Protein AF-A0A8J4T3R7-F1 (afdb_monomer_lite)

Foldseek 3Di:
DFEFEAEQAQPPNQHPDFDPVVVVVLAAPPHAAYAYQENCLDVVSVVVVCVSYVHYAYAYDPNNVPDPHHQKDWDDDPPWIEIHHAQPPDPVGPDPVSQVVVCVVSVGQEYEYEQLLDFAWDDDPSHIYTYQGHSRSGDHPNDDDPPDPPPSNVVRRCVVVVVVVVVVDDDDDDDDDDPDDDDDDD

Secondary structure (DSSP, 8-state):
--EEEE----TTTT-SS--HHHHHHS-TTS-SEEEE-S---SHHHHHHHHHH-S-EEE---TT-TTS---SEEEEEETTEEEEEE-STTSSSTT-HHHHHHHHHHHT-SEEE--SS---EEEEETTEEEEE---TT----TT--S---TTSSHHHHHHHHHHHHHHTTS-S-----S---------

Structure (mmCIF, N/CA/C/O backbone):
data_AF-A0A8J4T3R7-F1
#
_entry.id   AF-A0A8J4T3R7-F1
#
loop_
_atom_site.group_PDB
_atom_site.id
_atom_site.type_symbol
_atom_site.label_atom_id
_atom_site.label_alt_id
_atom_site.label_comp_id
_atom_site.label_asym_id
_atom_site.label_entity_id
_atom_site.label_seq_id
_atom_site.pdbx_PDB_ins_code
_atom_site.Cartn_x
_atom_site.Cartn_y
_atom_site.Cartn_z
_atom_site.occupancy
_atom_site.B_iso_or_equiv
_atom_site.auth_seq_id
_atom_site.auth_comp_id
_atom_site.auth_asym_id
_atom_site.auth_atom_id
_atom_site.pdbx_PDB_model_num
ATOM 1 N N . MET A 1 1 ? -7.438 -17.211 5.393 1.00 68.88 1 MET A N 1
ATOM 2 C CA . MET A 1 1 ? -7.219 -16.040 4.528 1.00 68.88 1 MET A CA 1
ATOM 3 C C . MET A 1 1 ? -5.813 -15.510 4.721 1.00 68.88 1 MET A C 1
ATOM 5 O O . MET A 1 1 ? -5.393 -15.359 5.864 1.00 68.88 1 MET A O 1
ATOM 9 N N . LEU A 1 2 ? -5.068 -15.322 3.630 1.00 80.12 2 LEU A N 1
ATOM 10 C CA . LEU A 1 2 ? -3.707 -14.780 3.648 1.00 80.12 2 LEU A CA 1
ATOM 11 C C . LEU A 1 2 ? -3.654 -13.569 2.721 1.00 80.12 2 LEU A C 1
ATOM 13 O O . LEU A 1 2 ? -3.983 -13.684 1.542 1.00 80.12 2 LEU A O 1
ATOM 17 N N . VAL A 1 3 ? -3.217 -12.439 3.264 1.00 84.81 3 VAL A N 1
ATOM 18 C CA . VAL A 1 3 ? -3.022 -11.199 2.515 1.00 84.81 3 VAL A CA 1
ATOM 19 C C . VAL A 1 3 ? -1.535 -10.891 2.483 1.00 84.81 3 VAL A C 1
ATOM 21 O O . VAL A 1 3 ? -0.871 -10.902 3.523 1.00 84.81 3 VAL A O 1
ATOM 24 N N . LEU A 1 4 ? -1.018 -10.633 1.291 1.00 87.31 4 LEU A N 1
ATOM 25 C CA . LEU A 1 4 ? 0.339 -10.158 1.083 1.00 87.31 4 LEU A CA 1
ATOM 26 C C . LEU A 1 4 ? 0.328 -8.631 1.077 1.00 87.31 4 LEU A C 1
ATOM 28 O O . LEU A 1 4 ? -0.437 -8.034 0.329 1.00 87.31 4 LEU A O 1
ATOM 32 N N . VAL A 1 5 ? 1.201 -8.014 1.867 1.00 89.31 5 VAL A N 1
ATOM 33 C CA . VAL A 1 5 ? 1.455 -6.570 1.814 1.00 89.31 5 VAL A CA 1
ATOM 34 C C . VAL A 1 5 ? 2.869 -6.359 1.285 1.00 89.31 5 VAL A C 1
ATOM 36 O O . VAL A 1 5 ? 3.810 -6.956 1.808 1.00 89.31 5 VAL A O 1
ATOM 39 N N . ILE A 1 6 ? 3.011 -5.570 0.223 1.00 90.00 6 ILE A N 1
ATOM 40 C CA . ILE A 1 6 ? 4.270 -5.368 -0.502 1.00 90.00 6 ILE A CA 1
ATOM 41 C C . ILE A 1 6 ? 4.306 -3.971 -1.140 1.00 90.00 6 ILE A C 1
ATOM 43 O O . ILE A 1 6 ? 3.286 -3.296 -1.188 1.00 90.00 6 ILE A O 1
ATOM 47 N N . GLY A 1 7 ? 5.454 -3.514 -1.629 1.00 89.81 7 GLY A N 1
ATOM 48 C CA . GLY A 1 7 ? 5.555 -2.280 -2.408 1.00 89.81 7 GLY A CA 1
ATOM 49 C C . GLY A 1 7 ? 6.977 -1.745 -2.464 1.00 89.81 7 GLY A C 1
ATOM 50 O O . GLY A 1 7 ? 7.918 -2.460 -2.106 1.00 89.81 7 GLY A O 1
ATOM 51 N N . ASP A 1 8 ? 7.125 -0.513 -2.953 1.00 90.06 8 ASP A N 1
ATOM 52 C CA . ASP A 1 8 ? 8.414 0.168 -3.102 1.00 90.06 8 ASP A CA 1
ATOM 53 C C . ASP A 1 8 ? 9.425 -0.693 -3.876 1.00 90.06 8 ASP A C 1
ATOM 55 O O . ASP A 1 8 ? 10.522 -1.000 -3.404 1.00 90.06 8 ASP A O 1
ATOM 59 N N . PHE A 1 9 ? 9.026 -1.139 -5.074 1.00 87.88 9 PHE A N 1
ATOM 60 C CA . PHE A 1 9 ? 9.836 -2.006 -5.933 1.00 87.88 9 PHE A CA 1
ATOM 61 C C . PHE A 1 9 ? 10.922 -1.228 -6.678 1.00 87.88 9 PHE A C 1
ATOM 63 O O . PHE A 1 9 ? 12.065 -1.690 -6.721 1.00 87.88 9 PHE A O 1
ATOM 70 N N . HIS A 1 10 ? 10.571 -0.074 -7.258 1.00 86.06 10 HIS A N 1
ATOM 71 C CA . HIS A 1 10 ? 11.450 0.770 -8.075 1.00 86.06 10 HIS A CA 1
ATOM 72 C C . HIS A 1 10 ? 12.197 -0.003 -9.177 1.00 86.06 10 HIS A C 1
ATOM 74 O O . HIS A 1 10 ? 13.422 0.100 -9.305 1.00 86.06 10 HIS A O 1
ATOM 80 N N . ILE A 1 11 ? 11.466 -0.815 -9.948 1.00 86.25 11 ILE A N 1
ATOM 81 C CA . ILE A 1 11 ? 12.013 -1.567 -11.085 1.00 86.25 11 ILE A CA 1
ATOM 82 C C . ILE A 1 11 ? 11.570 -0.881 -12.386 1.00 86.25 11 ILE A C 1
ATOM 84 O O . ILE A 1 11 ? 10.364 -0.799 -12.624 1.00 86.25 11 ILE A O 1
ATOM 88 N N . PRO A 1 12 ? 12.491 -0.458 -13.272 1.00 85.62 12 PRO A N 1
ATOM 89 C CA . PRO A 1 12 ? 13.929 -0.764 -13.300 1.00 85.62 12 PRO A CA 1
ATOM 90 C C . PRO A 1 12 ? 14.845 0.269 -12.616 1.00 85.62 12 PRO A C 1
ATOM 92 O O . PRO A 1 12 ? 16.041 0.011 -12.502 1.00 85.62 12 PRO A O 1
ATOM 95 N N . ASP A 1 13 ? 14.318 1.413 -12.175 1.00 84.75 13 ASP A N 1
ATOM 96 C CA . ASP A 1 13 ? 15.126 2.610 -11.880 1.00 84.75 13 ASP A CA 1
ATOM 97 C C . ASP A 1 13 ? 16.156 2.445 -10.755 1.00 84.75 13 ASP A C 1
ATOM 99 O O . ASP A 1 13 ? 17.252 2.993 -10.831 1.00 84.75 13 ASP A O 1
ATOM 103 N N . ARG A 1 14 ? 15.826 1.699 -9.690 1.00 83.44 14 ARG A N 1
ATOM 104 C CA . ARG A 1 14 ? 16.733 1.486 -8.541 1.00 83.44 14 ARG A CA 1
ATOM 105 C C . ARG A 1 14 ? 17.193 0.039 -8.406 1.00 83.44 14 ARG A C 1
ATOM 107 O O . ARG A 1 14 ? 18.227 -0.222 -7.788 1.00 83.44 14 ARG A O 1
ATOM 114 N N . LYS A 1 15 ? 16.411 -0.916 -8.913 1.00 84.88 15 LYS A N 1
ATOM 115 C CA . LYS A 1 15 ? 16.683 -2.357 -8.828 1.00 84.88 15 LYS A CA 1
ATOM 116 C C . LYS A 1 15 ? 16.230 -3.057 -10.105 1.00 84.88 15 LYS A C 1
ATOM 118 O O . LYS A 1 15 ? 15.203 -2.723 -10.676 1.00 84.88 15 LYS A O 1
ATOM 123 N N . HIS A 1 16 ? 16.960 -4.095 -10.508 1.00 83.06 16 HIS A N 1
ATOM 124 C CA . HIS A 1 16 ? 16.639 -4.852 -11.724 1.00 83.06 16 HIS A CA 1
ATOM 125 C C . HIS A 1 16 ? 15.604 -5.959 -11.508 1.00 83.06 16 HIS A C 1
ATOM 127 O O . HIS A 1 16 ? 14.874 -6.315 -12.427 1.00 83.06 16 HIS A O 1
ATOM 133 N N . SER A 1 17 ? 15.553 -6.557 -10.315 1.00 80.06 17 SER A N 1
ATOM 134 C CA . SER A 1 17 ? 14.601 -7.629 -10.028 1.00 80.06 17 SER A CA 1
ATOM 135 C C . SER A 1 17 ? 14.385 -7.836 -8.532 1.00 80.06 17 SER A C 1
ATOM 137 O O . SER A 1 17 ? 15.211 -7.460 -7.699 1.00 80.06 17 SER A O 1
ATOM 139 N N . VAL A 1 18 ? 13.261 -8.470 -8.199 1.00 79.62 18 VAL A N 1
ATOM 140 C CA . VAL A 1 18 ? 12.995 -8.993 -6.855 1.00 79.62 18 VAL A CA 1
ATOM 141 C C . VAL A 1 18 ? 13.936 -10.166 -6.570 1.00 79.62 18 VAL A C 1
ATOM 143 O O . VAL A 1 18 ? 14.141 -11.026 -7.431 1.00 79.62 18 VAL A O 1
ATOM 146 N N . HIS A 1 19 ? 14.474 -10.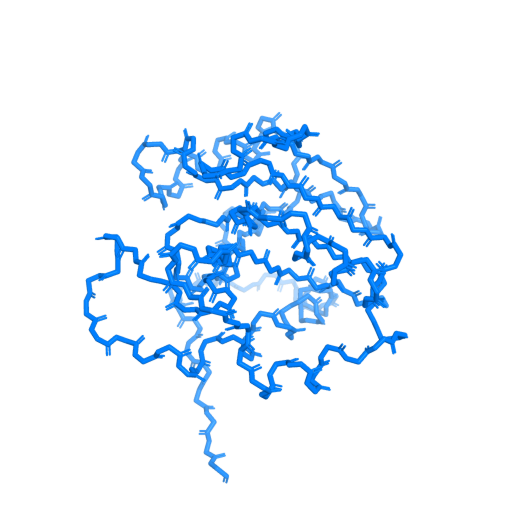224 -5.349 1.00 78.31 19 HIS A N 1
ATOM 147 C CA . HIS A 1 19 ? 15.410 -11.262 -4.918 1.00 78.31 19 HIS A CA 1
ATOM 148 C C . HIS A 1 19 ? 14.839 -12.680 -5.113 1.00 78.31 19 HIS A C 1
ATOM 150 O O . HIS A 1 19 ? 13.675 -12.942 -4.807 1.00 78.31 19 HIS A O 1
ATOM 156 N N . PHE A 1 20 ? 15.665 -13.626 -5.572 1.00 75.06 20 PHE A N 1
ATOM 157 C CA . PHE A 1 20 ? 15.220 -14.981 -5.931 1.00 75.06 20 PHE A CA 1
ATOM 158 C C . PHE A 1 20 ? 14.534 -15.728 -4.775 1.00 75.06 20 PHE A C 1
ATOM 160 O O . PHE A 1 20 ? 13.486 -16.341 -4.966 1.00 75.06 20 PHE A O 1
ATOM 167 N N . ALA A 1 21 ? 15.057 -15.592 -3.551 1.00 71.75 21 ALA A N 1
ATOM 168 C CA . ALA A 1 21 ? 14.430 -16.166 -2.356 1.00 71.75 21 ALA A CA 1
ATOM 169 C C . ALA A 1 21 ? 12.962 -15.722 -2.170 1.00 71.75 21 ALA A C 1
ATOM 171 O O . ALA A 1 21 ? 12.143 -16.505 -1.696 1.00 71.75 21 ALA A O 1
ATOM 172 N N . PHE A 1 22 ? 12.606 -14.502 -2.594 1.00 72.88 22 PHE A N 1
ATOM 173 C CA . PHE A 1 22 ? 11.229 -14.007 -2.539 1.00 72.88 22 PHE A CA 1
ATOM 174 C C . PHE A 1 22 ? 10.334 -14.607 -3.608 1.00 72.88 22 PHE A C 1
ATOM 176 O O . PHE A 1 22 ? 9.187 -14.935 -3.314 1.00 72.88 22 PHE A O 1
ATOM 183 N N . LYS A 1 23 ? 10.855 -14.818 -4.818 1.00 75.94 23 LYS A N 1
ATOM 184 C CA . LYS A 1 23 ? 10.097 -15.462 -5.898 1.00 75.94 23 LYS A CA 1
ATOM 185 C C . LYS A 1 23 ? 9.620 -16.860 -5.491 1.00 75.94 23 LYS A C 1
ATOM 187 O O . LYS A 1 23 ? 8.469 -17.200 -5.729 1.00 75.94 23 LYS A O 1
ATOM 192 N N . ASN A 1 24 ? 10.454 -17.617 -4.776 1.00 73.00 24 ASN A N 1
ATOM 193 C CA . ASN A 1 24 ? 10.094 -18.956 -4.294 1.00 73.00 24 ASN A CA 1
ATOM 194 C C . ASN A 1 24 ? 8.995 -18.933 -3.215 1.00 73.00 24 ASN A C 1
ATOM 196 O O . ASN A 1 24 ? 8.148 -19.827 -3.158 1.00 73.00 24 ASN A O 1
ATOM 200 N N . LEU A 1 25 ? 8.991 -17.905 -2.359 1.00 70.00 25 LEU A N 1
ATOM 201 C CA . LEU A 1 25 ? 7.982 -17.728 -1.309 1.00 70.00 25 LEU A CA 1
ATOM 202 C C . LEU A 1 25 ? 6.634 -17.254 -1.864 1.00 70.00 25 LEU A C 1
ATOM 204 O O . LEU A 1 25 ? 5.589 -17.591 -1.306 1.00 70.00 25 LEU A O 1
ATOM 208 N N . LEU A 1 26 ? 6.657 -16.505 -2.966 1.00 73.44 26 LEU A N 1
ATOM 209 C CA . LEU A 1 26 ? 5.488 -15.992 -3.678 1.00 73.44 26 LEU A CA 1
ATOM 210 C C . LEU A 1 26 ? 4.915 -17.042 -4.640 1.00 73.44 26 LEU A C 1
ATOM 212 O O . LEU A 1 26 ? 4.676 -16.775 -5.814 1.00 73.44 26 LEU A O 1
ATOM 216 N N . THR A 1 27 ? 4.703 -18.261 -4.139 1.00 75.56 27 THR A N 1
ATOM 217 C CA . THR A 1 27 ? 4.093 -19.332 -4.930 1.00 75.56 27 THR A CA 1
ATOM 218 C C . THR A 1 27 ? 2.601 -19.033 -5.159 1.00 75.56 27 THR A C 1
ATOM 220 O O . THR A 1 27 ? 1.895 -18.760 -4.176 1.00 75.56 27 THR A O 1
ATOM 223 N N . PRO A 1 28 ? 2.092 -19.117 -6.404 1.00 77.94 28 PRO A N 1
ATOM 224 C CA . PRO A 1 28 ? 0.670 -18.940 -6.696 1.00 77.94 28 PRO A CA 1
ATOM 225 C C . PRO A 1 28 ? -0.216 -19.898 -5.884 1.00 77.94 28 PRO A C 1
ATOM 227 O O . PRO A 1 28 ? 0.192 -21.008 -5.541 1.00 77.94 28 PRO A O 1
ATOM 230 N N . GLY A 1 29 ? -1.433 -19.462 -5.550 1.00 76.81 29 GLY A N 1
ATOM 231 C CA . GLY A 1 29 ? -2.447 -20.291 -4.878 1.00 76.81 29 GLY A CA 1
ATOM 232 C C . GLY A 1 29 ? -2.427 -20.277 -3.342 1.00 76.81 29 GLY A C 1
ATOM 233 O O . GLY A 1 29 ? -3.348 -20.799 -2.719 1.00 76.81 29 GLY A O 1
ATOM 234 N N . LYS A 1 30 ? -1.427 -19.652 -2.701 1.00 79.31 30 LYS A N 1
ATOM 235 C CA . LYS A 1 30 ? -1.400 -19.475 -1.229 1.00 79.31 30 LYS A CA 1
ATOM 236 C C . LYS A 1 30 ? -1.962 -18.131 -0.759 1.00 79.31 30 LYS A C 1
ATOM 238 O O . LYS A 1 30 ? -2.449 -18.035 0.368 1.00 79.31 30 LYS A O 1
ATOM 243 N N . ILE A 1 31 ? -1.836 -17.096 -1.585 1.00 83.56 31 ILE A N 1
ATOM 244 C CA . ILE A 1 31 ? -2.202 -15.710 -1.272 1.00 83.56 31 ILE A CA 1
ATOM 245 C C . ILE A 1 31 ? -3.572 -15.417 -1.884 1.00 83.56 31 ILE A C 1
ATOM 247 O O . ILE A 1 31 ? -3.819 -15.785 -3.026 1.00 83.56 31 ILE A O 1
ATOM 251 N N . GLN A 1 32 ? -4.452 -14.781 -1.110 1.00 84.81 32 GLN A N 1
ATOM 252 C CA . GLN A 1 32 ? -5.821 -14.458 -1.533 1.00 84.81 32 GLN A CA 1
ATOM 253 C C . GLN A 1 32 ? -5.989 -12.991 -1.923 1.00 84.81 32 GLN A C 1
ATOM 255 O O . GLN A 1 32 ? -6.762 -12.700 -2.823 1.00 84.81 32 GLN A O 1
ATOM 260 N N . HIS A 1 33 ? -5.255 -12.089 -1.267 1.00 87.38 33 HIS A N 1
ATOM 261 C CA . HIS A 1 33 ? -5.259 -10.661 -1.580 1.00 87.38 33 HIS A CA 1
ATOM 262 C C . HIS A 1 33 ? -3.827 -10.130 -1.579 1.00 87.38 33 HIS A C 1
ATOM 264 O O . HIS A 1 33 ? -3.025 -10.504 -0.717 1.00 87.38 33 HIS A O 1
ATOM 270 N N . VAL A 1 34 ? -3.511 -9.232 -2.507 1.00 90.50 34 VAL A N 1
ATOM 271 C CA . VAL A 1 34 ? -2.239 -8.500 -2.537 1.00 90.50 34 VAL A CA 1
ATOM 272 C C . VAL A 1 34 ? -2.520 -7.014 -2.376 1.00 90.50 34 VAL A C 1
ATOM 274 O O . VAL A 1 34 ? -3.261 -6.433 -3.165 1.00 90.50 34 VAL A O 1
ATOM 277 N N . LEU A 1 35 ? -1.912 -6.400 -1.366 1.00 92.94 35 LEU A N 1
ATOM 278 C CA . LEU A 1 35 ? -1.947 -4.967 -1.103 1.00 92.94 35 LEU A CA 1
ATOM 279 C C . LEU A 1 35 ? -0.580 -4.381 -1.428 1.00 92.94 35 LEU A C 1
ATOM 281 O O . LEU A 1 35 ? 0.414 -4.723 -0.788 1.00 92.94 35 LEU A O 1
ATOM 285 N N . CYS A 1 36 ? -0.537 -3.520 -2.437 1.00 93.56 36 CYS A N 1
ATOM 286 C CA . CYS A 1 36 ? 0.682 -2.912 -2.933 1.00 93.56 36 CYS A CA 1
ATOM 287 C C . CYS A 1 36 ? 0.706 -1.411 -2.637 1.00 93.56 36 CYS A C 1
ATOM 289 O O . CYS A 1 36 ? -0.162 -0.688 -3.125 1.00 93.56 36 CYS A O 1
ATOM 291 N N . THR A 1 37 ? 1.714 -0.934 -1.902 1.00 93.38 37 THR A N 1
ATOM 292 C CA . THR A 1 37 ? 1.878 0.499 -1.582 1.00 93.38 37 THR A CA 1
ATOM 293 C C . THR A 1 37 ? 2.335 1.342 -2.779 1.00 93.38 37 THR A C 1
ATOM 295 O O . THR A 1 37 ? 2.393 2.559 -2.666 1.00 93.38 37 THR A O 1
ATOM 298 N N . GLY A 1 38 ? 2.615 0.734 -3.935 1.00 91.81 38 GLY A N 1
ATOM 299 C CA . GLY A 1 38 ? 2.996 1.430 -5.173 1.00 91.81 38 GLY A CA 1
ATOM 300 C C . GLY A 1 38 ? 4.503 1.419 -5.421 1.00 91.81 38 GLY A C 1
ATOM 301 O O . GLY A 1 38 ? 5.208 0.550 -4.899 1.00 91.81 38 GLY A O 1
ATOM 302 N N . ASN A 1 39 ? 4.976 2.366 -6.234 1.00 91.44 39 ASN A N 1
ATOM 303 C CA . ASN A 1 39 ? 6.343 2.453 -6.757 1.00 91.44 39 ASN A CA 1
ATOM 304 C C . ASN A 1 39 ? 6.738 1.153 -7.479 1.00 91.44 39 ASN A C 1
ATOM 306 O O . ASN A 1 39 ? 7.749 0.510 -7.175 1.00 91.44 39 ASN A O 1
ATOM 310 N N . LEU A 1 40 ? 5.863 0.723 -8.393 1.00 88.38 40 LEU A N 1
ATOM 311 C CA . LEU A 1 40 ? 6.094 -0.402 -9.297 1.00 88.38 40 LEU A CA 1
ATOM 312 C C . LEU A 1 40 ? 6.950 0.026 -10.489 1.00 88.38 40 LEU A C 1
ATOM 314 O O . LEU A 1 40 ? 7.739 -0.783 -10.975 1.00 88.38 40 LEU A O 1
ATOM 318 N N . ASN A 1 41 ? 6.772 1.272 -10.940 1.00 84.19 41 ASN A N 1
ATOM 319 C CA . ASN A 1 41 ? 7.440 1.964 -12.047 1.00 84.19 41 ASN A CA 1
ATOM 320 C C . ASN A 1 41 ? 7.151 1.370 -13.441 1.00 84.19 41 ASN A C 1
ATOM 322 O O . ASN A 1 41 ? 7.141 2.099 -14.427 1.00 84.19 41 ASN A O 1
ATOM 326 N N . THR A 1 42 ? 6.846 0.071 -13.550 1.00 86.06 42 THR A N 1
ATOM 327 C CA . THR A 1 42 ? 6.539 -0.600 -14.825 1.00 86.06 42 THR A CA 1
ATOM 328 C C . THR A 1 42 ? 5.343 -1.549 -14.716 1.00 86.06 42 THR A C 1
ATOM 330 O O . THR A 1 42 ? 5.193 -2.280 -13.733 1.00 86.06 42 THR A O 1
ATOM 333 N N . LYS A 1 43 ? 4.546 -1.642 -15.792 1.00 87.38 43 LYS A N 1
ATOM 334 C CA . LYS A 1 43 ? 3.432 -2.601 -15.924 1.00 87.38 43 LYS A CA 1
ATOM 335 C C . LYS A 1 43 ? 3.860 -4.065 -15.747 1.00 87.38 43 LYS A C 1
ATOM 337 O O . LYS A 1 43 ? 3.133 -4.839 -15.140 1.00 87.38 43 LYS A O 1
ATOM 342 N N . ASN A 1 44 ? 5.078 -4.425 -16.152 1.00 88.88 44 ASN A N 1
ATOM 343 C CA . ASN A 1 44 ? 5.625 -5.777 -15.984 1.00 88.88 44 ASN A CA 1
ATOM 344 C C . ASN A 1 44 ? 5.592 -6.264 -14.524 1.00 88.88 44 ASN A C 1
ATOM 346 O O . ASN A 1 44 ? 5.351 -7.442 -14.266 1.00 88.88 44 ASN A O 1
ATOM 350 N N . VAL A 1 45 ? 5.824 -5.370 -13.554 1.00 88.75 45 VAL A N 1
ATOM 351 C CA . VAL A 1 45 ? 5.778 -5.732 -12.128 1.00 88.75 45 VAL A CA 1
ATOM 352 C C . VAL A 1 45 ? 4.333 -5.939 -11.675 1.00 88.75 45 VAL A C 1
ATOM 354 O O . VAL A 1 45 ? 4.051 -6.856 -10.906 1.00 88.75 45 VAL A O 1
ATOM 357 N N . TYR A 1 46 ? 3.404 -5.130 -12.187 1.00 90.50 46 TYR A N 1
ATOM 358 C CA . TYR A 1 46 ? 1.974 -5.313 -11.950 1.00 90.50 46 TYR A CA 1
ATOM 359 C C . TYR A 1 46 ? 1.475 -6.658 -12.500 1.00 90.50 46 TYR A C 1
ATOM 361 O O . TYR A 1 46 ? 0.813 -7.409 -11.781 1.00 90.50 46 TYR A O 1
ATOM 369 N N . ASP A 1 47 ? 1.860 -7.000 -13.730 1.00 90.88 47 ASP A N 1
ATOM 370 C CA . ASP A 1 47 ? 1.499 -8.267 -14.371 1.00 90.88 47 ASP A CA 1
ATOM 371 C C . ASP A 1 47 ? 2.086 -9.467 -13.603 1.00 90.88 47 ASP A C 1
ATOM 373 O O . ASP A 1 47 ? 1.411 -10.478 -13.401 1.00 90.88 47 ASP A O 1
ATOM 377 N N . TYR A 1 48 ? 3.303 -9.330 -13.064 1.00 88.56 48 TYR A N 1
ATOM 378 C CA . TYR A 1 48 ? 3.897 -10.324 -12.165 1.00 88.56 48 TYR A CA 1
ATOM 379 C C . TYR A 1 48 ? 3.080 -10.522 -10.875 1.00 88.56 48 TYR A C 1
ATOM 381 O O . TYR A 1 48 ? 2.853 -11.658 -10.457 1.00 88.56 48 TYR A O 1
ATOM 389 N N . LEU A 1 49 ? 2.592 -9.445 -10.248 1.00 88.62 49 LEU A N 1
ATOM 390 C CA . LEU A 1 49 ? 1.724 -9.550 -9.067 1.00 88.62 49 LEU A CA 1
ATOM 391 C C . LEU A 1 49 ? 0.382 -10.214 -9.399 1.00 88.62 49 LEU A C 1
ATOM 393 O O . LEU A 1 49 ? -0.107 -11.023 -8.608 1.00 88.62 49 LEU A O 1
ATOM 397 N N . LYS A 1 50 ? -0.177 -9.926 -10.580 1.00 90.69 50 LYS A N 1
ATOM 398 C CA . LYS A 1 50 ? -1.400 -10.561 -11.091 1.00 90.69 50 LYS A CA 1
ATOM 399 C C . LYS A 1 50 ? -1.240 -12.056 -11.367 1.00 90.69 50 LYS A C 1
ATOM 401 O O . LYS A 1 50 ? -2.206 -12.801 -11.227 1.00 90.69 50 LYS A O 1
ATOM 406 N N . LEU A 1 51 ? -0.032 -12.509 -11.703 1.00 89.81 51 LEU A N 1
ATOM 407 C CA . LEU A 1 51 ? 0.274 -13.933 -11.861 1.00 89.81 51 LEU A CA 1
ATOM 408 C C . LEU A 1 51 ? 0.288 -14.677 -10.516 1.00 89.81 51 LEU A C 1
ATOM 410 O O . LEU A 1 51 ? -0.081 -15.848 -10.449 1.00 89.81 51 LEU A O 1
ATOM 414 N N . ILE A 1 52 ? 0.689 -14.004 -9.435 1.00 85.94 52 ILE A N 1
ATOM 415 C CA . ILE A 1 52 ? 0.703 -14.592 -8.087 1.00 85.94 52 ILE A CA 1
ATOM 416 C C . ILE A 1 52 ? -0.716 -14.687 -7.510 1.00 85.94 52 ILE A C 1
ATOM 418 O O . ILE A 1 52 ? -1.053 -15.678 -6.857 1.00 85.94 52 ILE A O 1
ATOM 422 N N .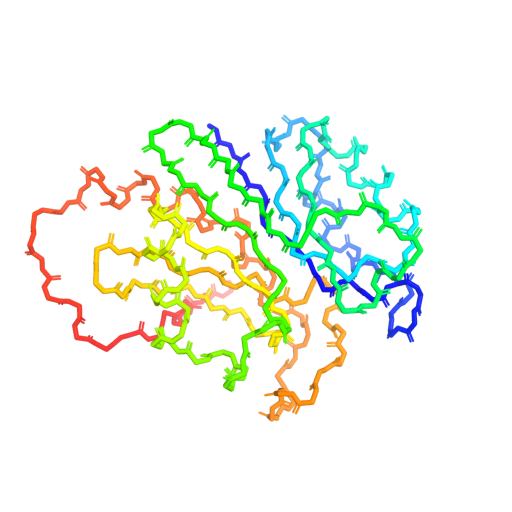 CYS A 1 53 ? -1.530 -13.650 -7.715 1.00 87.62 53 CYS A N 1
ATOM 423 C CA . CYS A 1 53 ? -2.871 -13.530 -7.155 1.00 87.62 53 CYS A CA 1
ATOM 424 C C . CYS A 1 53 ? -3.788 -12.767 -8.115 1.00 87.62 53 CYS A C 1
ATOM 426 O O . CYS A 1 53 ? -3.404 -11.728 -8.644 1.00 87.62 53 CYS A O 1
ATOM 428 N N . SER A 1 54 ? -5.027 -13.229 -8.299 1.00 87.62 54 SER A N 1
ATOM 429 C CA . SER A 1 54 ? -6.013 -12.527 -9.130 1.00 87.62 54 SER A CA 1
ATOM 430 C C . SER A 1 54 ? -6.462 -11.203 -8.502 1.00 87.62 54 SER A C 1
ATOM 432 O O . SER A 1 54 ? -6.664 -10.214 -9.217 1.00 87.62 54 SER A O 1
ATOM 434 N N . ASP A 1 55 ? -6.581 -11.163 -7.171 1.00 90.88 55 ASP A N 1
ATOM 435 C CA . ASP A 1 55 ? -7.029 -9.985 -6.432 1.00 90.88 55 ASP A CA 1
ATOM 436 C C . ASP A 1 55 ? -5.842 -9.143 -5.939 1.00 90.88 55 ASP A C 1
ATOM 438 O O . ASP A 1 55 ? -5.155 -9.476 -4.966 1.00 90.88 55 ASP A O 1
ATOM 442 N N . VAL A 1 56 ? -5.564 -8.069 -6.678 1.00 92.75 56 VAL A N 1
ATOM 443 C CA . VAL A 1 56 ? -4.409 -7.184 -6.482 1.00 92.75 56 VAL A CA 1
ATOM 444 C C . VAL A 1 56 ? -4.907 -5.751 -6.380 1.00 92.75 56 VAL A C 1
ATOM 446 O O . VAL A 1 56 ? -5.515 -5.218 -7.312 1.00 92.75 56 VAL A O 1
ATOM 449 N N . HIS A 1 57 ? -4.601 -5.113 -5.258 1.00 94.44 57 HIS A N 1
ATOM 450 C CA . HIS A 1 57 ? -4.913 -3.722 -4.976 1.00 94.44 57 HIS A CA 1
ATOM 451 C C . HIS A 1 57 ? -3.612 -2.929 -4.926 1.00 94.44 57 HIS A C 1
ATOM 453 O O . HIS A 1 57 ? -2.741 -3.213 -4.110 1.00 94.44 57 HIS A O 1
ATOM 459 N N . VAL A 1 58 ? -3.487 -1.936 -5.798 1.00 94.75 58 VAL A N 1
ATOM 460 C CA . VAL A 1 58 ? -2.311 -1.066 -5.891 1.00 94.75 58 VAL A CA 1
ATOM 461 C C . VAL A 1 58 ? -2.771 0.370 -5.707 1.00 94.75 58 VAL A C 1
ATOM 463 O O . VAL A 1 58 ? -3.849 0.737 -6.185 1.00 94.75 58 VAL A O 1
ATOM 466 N N . VAL A 1 59 ? -1.962 1.153 -5.003 1.00 95.50 59 VAL A N 1
ATOM 467 C CA . VAL A 1 59 ? -2.086 2.611 -4.939 1.00 95.50 59 VAL A CA 1
ATOM 468 C C . VAL A 1 59 ? -0.933 3.276 -5.670 1.00 95.50 59 VAL A C 1
ATOM 470 O O . VAL A 1 59 ? 0.133 2.682 -5.827 1.00 95.50 59 VAL A O 1
ATOM 473 N N . LYS A 1 60 ? -1.164 4.504 -6.131 1.00 94.25 60 LYS A N 1
ATOM 474 C CA . LYS A 1 60 ? -0.185 5.279 -6.887 1.00 94.25 60 LYS A CA 1
ATOM 475 C C . LYS A 1 60 ? 0.974 5.685 -5.986 1.00 94.25 60 LYS A C 1
ATOM 477 O O . LYS A 1 60 ? 0.766 6.387 -4.992 1.00 94.25 60 LYS A O 1
ATOM 482 N N . GLY A 1 61 ? 2.173 5.233 -6.338 1.00 92.06 61 GLY A N 1
ATOM 483 C CA . GLY A 1 61 ? 3.408 5.731 -5.760 1.00 92.06 61 GLY A CA 1
ATOM 484 C C . GLY A 1 61 ? 3.880 7.029 -6.399 1.00 92.06 61 GLY A C 1
ATOM 485 O O . GLY A 1 61 ? 3.377 7.449 -7.439 1.00 92.06 61 GLY A O 1
ATOM 486 N N . GLU A 1 62 ? 4.861 7.654 -5.757 1.00 90.81 62 GLU A N 1
ATOM 487 C CA . GLU A 1 62 ? 5.509 8.882 -6.229 1.00 90.81 62 GLU A CA 1
ATOM 488 C C . GLU A 1 62 ? 6.075 8.724 -7.649 1.00 90.81 62 GLU A C 1
ATOM 490 O O . GLU A 1 62 ? 5.971 9.642 -8.451 1.00 90.81 62 GLU A O 1
ATOM 495 N N . PHE A 1 63 ? 6.602 7.538 -7.976 1.00 87.19 63 PHE A N 1
ATOM 496 C CA . PHE A 1 63 ? 7.256 7.252 -9.259 1.00 87.19 63 PHE A CA 1
ATOM 497 C C . PHE A 1 63 ? 6.375 6.461 -10.244 1.00 87.19 63 PHE A C 1
ATOM 499 O O . PHE A 1 63 ? 6.857 6.007 -11.279 1.00 87.19 63 PHE A O 1
ATOM 506 N N . ASP A 1 64 ? 5.083 6.276 -9.951 1.00 87.88 64 ASP A N 1
ATOM 507 C CA . ASP A 1 64 ? 4.140 5.577 -10.839 1.00 87.88 64 ASP A CA 1
ATOM 508 C C . ASP A 1 64 ? 3.417 6.561 -11.785 1.00 87.88 64 ASP A C 1
ATOM 510 O O . ASP A 1 64 ? 2.190 6.558 -11.879 1.00 87.88 64 ASP A O 1
ATOM 514 N N . GLU A 1 65 ? 4.149 7.446 -12.468 1.00 74.50 65 GLU A N 1
ATOM 515 C CA . GLU A 1 65 ? 3.558 8.557 -13.239 1.00 74.50 65 GLU A CA 1
ATOM 516 C C . GLU A 1 65 ? 2.615 8.087 -14.360 1.00 74.50 65 GLU A C 1
ATOM 518 O O . GLU A 1 65 ? 1.510 8.616 -14.489 1.00 74.50 65 GLU A O 1
ATOM 523 N N . ASN A 1 66 ? 3.012 7.042 -15.094 1.00 77.62 66 ASN A N 1
ATOM 524 C CA . ASN A 1 66 ? 2.312 6.519 -16.277 1.00 77.62 66 ASN A CA 1
ATOM 525 C C . ASN A 1 66 ? 1.250 5.448 -15.965 1.00 77.62 66 ASN A C 1
ATOM 527 O O . ASN A 1 66 ? 0.845 4.702 -16.857 1.00 77.62 66 ASN A O 1
ATOM 531 N N . MET A 1 67 ? 0.834 5.313 -14.702 1.00 81.88 67 MET A N 1
ATOM 532 C CA . MET A 1 67 ? -0.139 4.305 -14.280 1.00 81.88 67 MET A CA 1
ATOM 533 C C . MET A 1 67 ? -1.361 4.969 -13.635 1.00 81.88 67 MET A C 1
ATOM 535 O O . MET A 1 67 ? -1.239 5.760 -12.695 1.00 81.88 67 MET A O 1
ATOM 539 N N . ASP A 1 68 ? -2.554 4.585 -14.094 1.00 88.50 68 ASP A N 1
ATOM 540 C CA . ASP A 1 68 ? -3.840 5.065 -13.571 1.00 88.50 68 ASP A CA 1
ATOM 541 C C . ASP A 1 68 ? -4.234 4.330 -12.280 1.00 88.50 68 ASP A C 1
ATOM 543 O O . ASP A 1 68 ? -5.236 3.615 -12.198 1.00 88.50 68 ASP A O 1
ATOM 547 N N . PHE A 1 69 ? -3.405 4.475 -11.246 1.00 92.69 69 PHE A N 1
ATOM 548 C CA . PHE A 1 69 ? -3.687 3.954 -9.913 1.00 92.69 69 PHE A CA 1
ATOM 549 C C . PHE A 1 69 ? -4.313 5.024 -9.008 1.00 92.69 69 PHE A C 1
ATOM 551 O O . PHE A 1 69 ? -3.975 6.205 -9.108 1.00 92.69 69 PHE A O 1
ATOM 558 N N . PRO A 1 70 ? -5.205 4.639 -8.077 1.00 94.75 70 PRO A N 1
ATOM 559 C CA . PRO A 1 70 ? -5.748 5.572 -7.097 1.00 94.75 70 PRO A CA 1
ATOM 560 C C . PRO A 1 70 ? -4.680 5.961 -6.065 1.00 94.75 70 PRO A C 1
ATOM 562 O O . PRO A 1 70 ? -3.884 5.122 -5.650 1.00 94.75 70 PRO A O 1
ATOM 565 N N . HIS A 1 71 ? -4.683 7.206 -5.585 1.00 92.94 71 HIS A N 1
ATOM 566 C CA . HIS A 1 71 ? -3.756 7.643 -4.526 1.00 92.94 71 HIS A CA 1
ATOM 567 C C . HIS A 1 71 ? -4.029 6.982 -3.169 1.00 92.94 71 HIS A C 1
ATOM 569 O O . HIS A 1 71 ? -3.099 6.710 -2.410 1.00 92.94 71 HIS A O 1
ATOM 575 N N . THR A 1 72 ? -5.300 6.701 -2.891 1.00 95.25 72 THR A N 1
ATOM 576 C CA . TH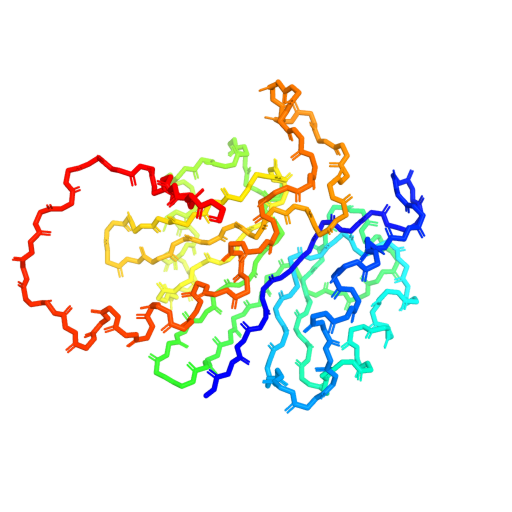R A 1 72 ? -5.766 6.079 -1.652 1.00 95.25 72 THR A CA 1
ATOM 577 C C . THR A 1 72 ? -6.796 5.022 -1.996 1.00 95.25 72 THR A C 1
ATOM 579 O O . THR A 1 72 ? -7.649 5.239 -2.859 1.00 95.25 72 THR A O 1
ATOM 582 N N . LYS A 1 73 ? -6.747 3.879 -1.314 1.00 95.81 73 LYS A N 1
ATOM 583 C CA . LYS A 1 73 ? -7.737 2.816 -1.488 1.00 95.81 73 LYS A CA 1
ATOM 584 C C . LYS A 1 73 ? -8.144 2.247 -0.142 1.00 95.81 73 LYS A C 1
ATOM 586 O O . LYS A 1 73 ? -7.291 1.916 0.671 1.00 95.81 73 LYS A O 1
ATOM 591 N N . VAL A 1 74 ? -9.447 2.113 0.074 1.00 96.06 74 VAL A N 1
ATOM 592 C CA . VAL A 1 74 ? -10.003 1.435 1.246 1.00 96.06 74 VAL A CA 1
ATOM 593 C C . VAL A 1 74 ? -10.618 0.123 0.785 1.00 96.06 74 VAL A C 1
ATOM 595 O O . VAL A 1 74 ? -11.302 0.073 -0.236 1.00 96.06 74 VAL A O 1
ATOM 598 N N . LEU A 1 75 ? -10.328 -0.947 1.510 1.00 93.75 75 LEU A N 1
ATOM 599 C CA . LEU A 1 75 ? -10.787 -2.297 1.212 1.00 93.75 75 LEU A CA 1
ATOM 600 C C . LEU A 1 75 ? -11.179 -3.008 2.500 1.00 93.75 75 LEU A C 1
ATOM 602 O O . LEU A 1 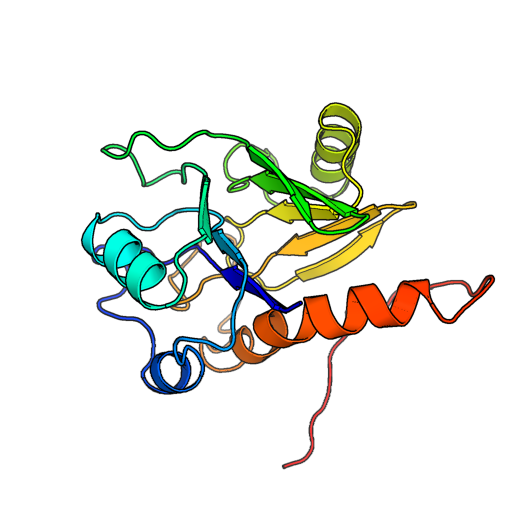75 ? -10.527 -2.849 3.528 1.00 93.75 75 LEU A O 1
ATOM 606 N N . THR A 1 76 ? -12.230 -3.814 2.439 1.00 91.62 76 THR A N 1
ATOM 607 C CA . THR A 1 76 ? -12.685 -4.605 3.583 1.00 91.62 76 THR A CA 1
ATOM 608 C C . THR A 1 76 ? -12.300 -6.056 3.358 1.00 91.62 76 THR A C 1
ATOM 610 O O . THR A 1 76 ? -12.699 -6.660 2.365 1.00 91.62 76 THR A O 1
ATOM 613 N N . VAL A 1 77 ? -11.509 -6.614 4.271 1.00 86.12 77 VAL A N 1
ATOM 614 C CA . VAL A 1 77 ? -11.032 -7.999 4.205 1.00 86.12 77 VAL A CA 1
ATOM 615 C C . VAL A 1 77 ? -11.453 -8.709 5.488 1.00 86.12 77 VAL A C 1
ATOM 617 O O . VAL A 1 77 ? -10.902 -8.490 6.569 1.00 86.12 77 VAL A O 1
ATOM 620 N N . GLY A 1 78 ? -12.475 -9.561 5.376 1.00 85.44 78 GLY A N 1
ATOM 621 C CA . GLY A 1 78 ? -13.163 -10.126 6.538 1.00 85.44 78 GLY A CA 1
ATOM 622 C C . GLY A 1 78 ? -13.851 -9.028 7.353 1.00 85.44 78 GLY A C 1
ATOM 623 O O . GLY A 1 78 ? -14.645 -8.269 6.812 1.00 85.44 78 GLY A O 1
ATOM 624 N N . ASN A 1 79 ? -13.512 -8.927 8.641 1.00 85.56 79 ASN A N 1
ATOM 625 C CA . ASN A 1 79 ? -14.091 -7.940 9.566 1.00 85.56 79 ASN A CA 1
ATOM 626 C C . ASN A 1 79 ? -13.203 -6.700 9.760 1.00 85.56 79 ASN A C 1
ATOM 628 O O . ASN A 1 79 ? -13.427 -5.943 10.698 1.00 85.56 79 ASN A O 1
ATOM 632 N N . PHE A 1 80 ? -12.156 -6.542 8.949 1.00 88.38 80 PHE A N 1
ATOM 633 C CA . PHE A 1 80 ? -11.218 -5.430 9.059 1.00 88.38 80 PHE A CA 1
ATOM 634 C C . PHE A 1 80 ? -11.336 -4.525 7.843 1.00 88.38 80 PHE A C 1
ATOM 636 O O . PHE A 1 80 ? -11.282 -4.998 6.703 1.00 88.38 80 PHE A O 1
ATOM 643 N N . LYS A 1 81 ? -11.436 -3.223 8.091 1.00 93.25 81 LYS A N 1
ATOM 644 C CA . LYS A 1 81 ? -11.321 -2.194 7.064 1.00 93.25 81 LYS A CA 1
ATOM 645 C C . LYS A 1 81 ? -9.861 -1.762 6.974 1.00 93.25 81 LYS A C 1
ATOM 647 O O . LYS A 1 81 ? -9.257 -1.352 7.963 1.00 93.25 81 LYS A O 1
ATOM 652 N N . ILE A 1 82 ? -9.278 -1.889 5.792 1.00 94.44 82 ILE A N 1
ATOM 653 C CA . ILE A 1 82 ? -7.865 -1.632 5.537 1.00 94.44 82 ILE A CA 1
ATOM 654 C C . ILE A 1 82 ? -7.754 -0.417 4.620 1.00 94.44 82 ILE A C 1
ATOM 656 O O . ILE A 1 82 ? -8.311 -0.403 3.522 1.00 94.44 82 ILE A O 1
ATOM 660 N N . GLY A 1 83 ? -7.031 0.602 5.067 1.00 96.00 83 GLY A N 1
ATOM 661 C CA . GLY A 1 83 ? -6.614 1.734 4.251 1.00 96.00 83 GLY A CA 1
ATOM 662 C C . GLY A 1 83 ? -5.245 1.467 3.648 1.00 96.00 83 GLY A C 1
ATOM 663 O O . GLY A 1 83 ? -4.341 1.002 4.335 1.00 96.00 83 GLY A O 1
ATOM 664 N N . LEU A 1 84 ? -5.089 1.766 2.367 1.00 96.12 84 LEU A N 1
ATOM 665 C CA . LEU A 1 84 ? -3.848 1.618 1.623 1.00 96.12 84 LEU A CA 1
ATOM 666 C C . LEU A 1 84 ? -3.455 2.973 1.036 1.00 96.12 84 LEU A C 1
ATOM 668 O O . LEU A 1 84 ? -4.267 3.617 0.366 1.00 96.12 84 LEU A O 1
ATOM 672 N N . ILE A 1 85 ? -2.211 3.375 1.289 1.00 95.94 85 ILE A N 1
ATOM 673 C CA . ILE A 1 85 ? -1.568 4.577 0.751 1.00 95.94 85 ILE A CA 1
ATOM 674 C C . ILE A 1 85 ? -0.086 4.312 0.462 1.00 95.94 85 ILE A C 1
ATOM 676 O O . ILE A 1 85 ? 0.512 3.401 1.033 1.00 95.94 85 ILE A O 1
ATOM 680 N N . ASN A 1 86 ? 0.527 5.115 -0.412 1.00 93.62 86 ASN A N 1
ATOM 681 C CA . ASN A 1 86 ? 1.976 5.049 -0.611 1.00 93.62 86 ASN A CA 1
ATOM 682 C C . ASN A 1 86 ? 2.730 5.722 0.543 1.00 93.62 86 ASN A C 1
ATOM 684 O O . ASN A 1 86 ? 3.672 5.141 1.057 1.00 93.62 86 ASN A O 1
ATOM 688 N N . GLY A 1 87 ? 2.293 6.896 1.004 1.00 91.38 87 GLY A N 1
ATOM 689 C CA . GLY A 1 87 ? 2.910 7.590 2.139 1.00 91.38 87 GLY A CA 1
ATOM 690 C C . GLY A 1 87 ? 3.772 8.791 1.756 1.00 91.38 87 GLY A C 1
ATOM 691 O O . GLY A 1 87 ? 4.004 9.630 2.623 1.00 91.38 87 GLY A O 1
ATOM 692 N N . TYR A 1 88 ? 4.145 8.958 0.479 1.00 91.00 88 TYR A N 1
ATOM 693 C CA . TYR A 1 88 ? 4.810 10.184 0.002 1.00 91.00 88 TYR A CA 1
ATOM 694 C C . TYR A 1 88 ? 3.956 11.446 0.233 1.00 91.00 88 TYR A C 1
ATOM 696 O O . TYR A 1 88 ? 4.481 12.547 0.370 1.00 91.00 88 TYR A O 1
ATOM 704 N N . GLN A 1 89 ? 2.629 11.284 0.319 1.00 90.75 89 GLN A N 1
ATOM 705 C CA . GLN A 1 89 ? 1.679 12.365 0.593 1.00 90.75 89 GLN A CA 1
ATOM 706 C C . GLN A 1 89 ? 1.748 12.886 2.040 1.00 90.75 89 GLN A C 1
ATOM 708 O O . GLN A 1 89 ? 1.194 13.942 2.345 1.00 90.75 89 GLN A O 1
ATOM 713 N N . ILE A 1 90 ? 2.380 12.142 2.953 1.00 91.56 90 ILE A N 1
ATOM 714 C CA . ILE A 1 90 ? 2.429 12.465 4.379 1.00 91.56 90 ILE A CA 1
ATOM 715 C C . ILE A 1 90 ? 3.739 13.174 4.685 1.00 91.56 90 ILE A C 1
ATOM 717 O O . ILE A 1 90 ? 4.792 12.558 4.693 1.00 91.56 90 ILE A O 1
ATOM 721 N N . VAL A 1 91 ? 3.672 14.469 4.977 1.00 88.50 91 VAL A N 1
ATOM 722 C CA . VAL A 1 91 ? 4.839 15.284 5.341 1.00 88.50 91 VAL A CA 1
ATOM 723 C C . VAL A 1 91 ? 4.668 15.743 6.783 1.00 88.50 91 VAL A C 1
ATOM 725 O O . VAL A 1 91 ? 3.657 16.378 7.023 1.00 88.50 91 VAL A O 1
ATOM 728 N N . PRO A 1 92 ? 5.579 15.510 7.742 1.00 90.69 92 PRO A N 1
ATOM 729 C CA . PRO A 1 92 ? 6.834 14.779 7.600 1.00 90.69 92 PRO A CA 1
ATOM 730 C C . PRO A 1 92 ? 6.615 13.290 7.310 1.00 90.69 92 PRO A C 1
ATOM 732 O O . PRO A 1 92 ? 5.648 12.690 7.782 1.00 90.69 92 PRO A O 1
ATOM 735 N N . TRP A 1 93 ? 7.528 12.696 6.543 1.00 87.94 93 TRP A N 1
ATOM 736 C CA . TRP A 1 93 ? 7.450 11.286 6.164 1.00 87.94 93 TRP A CA 1
ATOM 737 C C . TRP A 1 93 ? 7.524 10.375 7.391 1.00 87.94 93 TRP A C 1
ATOM 739 O O . TRP A 1 93 ? 8.427 10.505 8.216 1.00 87.94 93 TRP A O 1
ATOM 749 N N . GLY A 1 94 ? 6.578 9.440 7.501 1.00 83.25 94 GLY A N 1
ATOM 750 C CA . GLY A 1 94 ? 6.505 8.504 8.628 1.00 83.25 94 GLY A CA 1
ATOM 751 C C . GLY A 1 94 ? 6.002 9.114 9.942 1.00 83.25 94 GLY A C 1
ATOM 752 O O . GLY A 1 94 ? 6.099 8.467 10.982 1.00 83.25 94 GLY A O 1
ATOM 753 N N . ASP A 1 95 ? 5.461 10.338 9.928 1.00 90.81 95 ASP A N 1
ATOM 754 C CA . ASP A 1 95 ? 4.903 10.946 11.136 1.00 90.81 95 ASP A CA 1
ATOM 755 C C . ASP A 1 95 ? 3.661 10.186 11.636 1.00 90.81 95 ASP A C 1
ATOM 757 O O . ASP A 1 95 ? 2.636 10.083 10.954 1.00 90.81 95 ASP A O 1
ATOM 761 N N . GLN A 1 96 ? 3.749 9.665 12.861 1.00 90.25 96 GLN A N 1
ATOM 762 C CA . GLN A 1 96 ? 2.709 8.817 13.447 1.00 90.25 96 GLN A CA 1
ATOM 763 C C . GLN A 1 96 ? 1.392 9.568 13.670 1.00 90.25 96 GLN A C 1
ATOM 765 O O . GLN A 1 96 ? 0.323 8.983 13.497 1.00 90.25 96 GLN A O 1
ATOM 770 N N . GLN A 1 97 ? 1.446 10.855 14.031 1.00 91.69 97 GLN A N 1
ATOM 771 C CA . GLN A 1 97 ? 0.242 11.647 14.286 1.00 91.69 97 GLN A CA 1
ATOM 772 C C . GLN A 1 97 ? -0.522 11.896 12.991 1.00 91.69 97 GLN A C 1
ATOM 774 O O . GLN A 1 97 ? -1.737 11.712 12.950 1.00 91.69 97 GLN A O 1
ATOM 779 N N . ARG A 1 98 ? 0.179 12.244 11.907 1.00 93.56 98 ARG A N 1
ATOM 780 C CA . ARG A 1 98 ? -0.445 12.451 10.594 1.00 93.56 98 ARG A CA 1
ATOM 781 C C . ARG A 1 98 ? -1.005 11.164 10.007 1.00 93.56 98 ARG A C 1
ATOM 783 O O . ARG A 1 98 ? -2.109 11.184 9.465 1.00 93.56 98 ARG A O 1
ATOM 790 N N . LEU A 1 99 ? -0.300 10.044 10.166 1.00 93.44 99 LEU A N 1
ATOM 791 C CA . LEU A 1 99 ? -0.835 8.733 9.798 1.00 93.44 99 LEU A CA 1
ATOM 792 C C . LEU A 1 99 ? -2.103 8.406 10.602 1.00 93.44 99 LEU A C 1
ATOM 794 O O . LEU A 1 99 ? -3.089 7.960 10.020 1.00 93.44 99 LEU A O 1
ATOM 798 N N . ALA A 1 100 ? -2.128 8.696 11.906 1.00 93.25 100 ALA A N 1
ATOM 799 C CA . ALA A 1 100 ? -3.318 8.508 12.734 1.00 93.25 100 ALA A CA 1
ATOM 800 C C . ALA A 1 100 ? -4.479 9.438 12.343 1.00 93.25 100 ALA A C 1
ATOM 802 O O . ALA A 1 100 ? -5.635 9.024 12.354 1.00 93.25 100 ALA A O 1
ATOM 803 N N . MET A 1 101 ? -4.204 10.685 11.954 1.00 93.69 101 MET A N 1
ATOM 804 C CA . MET A 1 101 ? -5.228 11.588 11.417 1.00 93.69 101 MET A CA 1
ATOM 805 C C . MET A 1 101 ? -5.829 11.047 10.118 1.00 93.69 101 MET A C 1
ATOM 807 O O . MET A 1 101 ? -7.051 11.022 9.979 1.00 93.69 101 MET A O 1
ATOM 811 N N . LEU A 1 102 ? -4.990 10.565 9.197 1.00 94.12 102 LEU A N 1
ATOM 812 C CA . LEU A 1 102 ? -5.461 9.978 7.946 1.00 94.12 102 LEU A CA 1
ATOM 813 C C . LEU A 1 102 ? -6.269 8.701 8.190 1.00 94.12 102 LEU A C 1
ATOM 815 O O . LEU A 1 102 ? -7.307 8.503 7.564 1.00 94.12 102 LEU A O 1
ATOM 819 N N . GLN A 1 103 ? -5.821 7.847 9.110 1.00 93.81 103 GLN A N 1
ATOM 820 C CA . GLN A 1 103 ? -6.559 6.651 9.504 1.00 93.81 103 GLN A CA 1
ATOM 821 C C . GLN A 1 103 ? -7.981 7.011 9.958 1.00 93.81 103 GLN A C 1
ATOM 823 O O . GLN A 1 103 ? -8.931 6.398 9.474 1.00 93.81 103 GLN A O 1
ATOM 828 N N . ARG A 1 104 ? -8.138 8.031 10.814 1.00 93.75 104 ARG A N 1
ATOM 829 C CA . ARG A 1 104 ? -9.456 8.507 11.271 1.00 93.75 104 ARG A CA 1
ATOM 830 C C . ARG A 1 104 ? -10.292 9.084 10.135 1.00 93.75 104 ARG A C 1
ATOM 832 O O . ARG A 1 104 ? -11.489 8.842 10.086 1.00 93.75 104 ARG A O 1
ATOM 839 N N . GLN A 1 105 ? -9.669 9.814 9.211 1.00 94.88 105 GLN A N 1
ATOM 840 C CA . GLN A 1 105 ? -10.352 10.361 8.036 1.00 94.88 105 GLN A CA 1
ATOM 841 C C . GLN A 1 105 ? -10.889 9.256 7.113 1.00 94.88 105 GLN A C 1
ATOM 843 O O . GLN A 1 105 ? -11.972 9.397 6.551 1.00 94.88 105 GLN A O 1
ATOM 848 N N . LEU A 1 106 ? -10.134 8.168 6.942 1.00 94.25 106 LEU A N 1
ATOM 849 C CA . LEU A 1 106 ? -10.542 7.013 6.135 1.00 94.25 106 LEU A CA 1
ATOM 850 C C . LEU A 1 106 ? -11.439 6.030 6.905 1.00 94.25 106 LEU A C 1
ATOM 852 O O . LEU A 1 106 ? -12.044 5.147 6.288 1.00 94.25 106 LEU A O 1
ATOM 856 N N . ASP A 1 107 ? -11.523 6.189 8.229 1.00 94.94 107 ASP A N 1
ATOM 857 C CA . ASP A 1 107 ? -12.269 5.325 9.141 1.00 94.94 107 ASP A CA 1
ATOM 858 C C . ASP A 1 107 ? -11.856 3.850 8.973 1.00 94.94 107 ASP A C 1
ATOM 860 O O . ASP A 1 107 ? -12.671 3.006 8.620 1.00 94.94 107 ASP A O 1
ATOM 864 N N . VAL A 1 108 ? -10.557 3.541 9.107 1.00 94.38 108 VAL A N 1
ATOM 865 C CA . VAL A 1 108 ? -9.994 2.189 8.863 1.00 94.38 108 VAL A CA 1
ATOM 866 C C . VAL A 1 108 ? -9.393 1.562 10.121 1.00 94.38 108 VAL A C 1
ATOM 868 O O . VAL A 1 108 ? -8.723 2.246 10.881 1.00 94.38 108 VAL A O 1
ATOM 871 N N . ASP A 1 109 ? -9.547 0.253 10.326 1.00 90.81 109 ASP A N 1
ATOM 872 C CA . ASP A 1 109 ? -8.911 -0.461 11.449 1.00 90.81 109 ASP A CA 1
ATOM 873 C C . ASP A 1 109 ? -7.389 -0.588 11.267 1.00 90.81 109 ASP A C 1
ATOM 875 O O . ASP A 1 109 ? -6.616 -0.578 12.229 1.00 90.81 109 ASP A O 1
ATOM 879 N N . ILE A 1 110 ? -6.959 -0.772 10.014 1.00 92.56 110 ILE A N 1
ATOM 880 C CA . ILE A 1 110 ? -5.561 -1.001 9.646 1.00 92.56 110 ILE A CA 1
ATOM 881 C C . ILE A 1 110 ? -5.167 0.009 8.573 1.00 92.56 110 ILE A C 1
ATOM 883 O O . ILE A 1 110 ? -5.787 0.043 7.513 1.00 92.56 110 ILE A O 1
ATOM 887 N N . LEU A 1 111 ? -4.113 0.788 8.807 1.00 94.50 111 LEU A N 1
ATOM 888 C CA . LEU A 1 111 ? -3.521 1.659 7.796 1.00 94.50 111 LEU A CA 1
ATOM 889 C C . LEU A 1 111 ? -2.199 1.067 7.300 1.00 94.50 111 LEU A C 1
ATOM 891 O O . LEU A 1 111 ? -1.284 0.797 8.077 1.00 94.50 111 LEU A O 1
ATOM 895 N N . VAL A 1 112 ? -2.102 0.882 5.988 1.00 94.62 112 VAL A N 1
ATOM 896 C CA . VAL A 1 112 ? -0.902 0.422 5.295 1.00 94.62 112 VAL A CA 1
ATOM 897 C C . VAL A 1 112 ? -0.286 1.591 4.532 1.00 94.62 112 VAL A C 1
ATOM 899 O O . VAL A 1 112 ? -0.937 2.175 3.665 1.00 94.62 112 VAL A O 1
ATOM 902 N N . SER A 1 113 ? 0.975 1.893 4.829 1.00 94.50 113 SER A N 1
ATOM 903 C CA . SER A 1 113 ? 1.771 2.946 4.186 1.00 94.50 113 SER A CA 1
ATOM 904 C C . SER A 1 113 ? 3.150 2.431 3.782 1.00 94.50 113 SER A C 1
ATOM 906 O O . SER A 1 113 ? 3.670 1.537 4.432 1.00 94.50 113 SER A O 1
ATOM 908 N N . GLY A 1 114 ? 3.761 2.991 2.744 1.00 90.81 114 GLY A N 1
ATOM 909 C CA . GLY A 1 114 ? 5.133 2.703 2.305 1.00 90.81 114 GLY A CA 1
ATOM 910 C C . GLY A 1 114 ? 6.053 3.925 2.429 1.00 90.81 114 GLY A C 1
ATOM 911 O O . GLY A 1 114 ? 6.064 4.600 3.461 1.00 90.81 114 GLY A O 1
ATOM 912 N N . HIS A 1 115 ? 6.828 4.196 1.374 1.00 90.50 115 HIS A N 1
ATOM 913 C CA . HIS A 1 115 ? 7.696 5.366 1.163 1.00 90.50 115 HIS A CA 1
ATOM 914 C C . HIS A 1 115 ? 8.966 5.424 2.030 1.00 90.50 115 HIS A C 1
ATOM 916 O O . HIS A 1 115 ? 10.057 5.681 1.525 1.00 90.50 115 HIS A O 1
ATOM 922 N N . THR A 1 116 ? 8.888 5.107 3.323 1.00 87.56 116 THR A N 1
ATOM 923 C CA . THR A 1 116 ? 10.069 5.151 4.212 1.00 87.56 116 THR A CA 1
ATOM 924 C C . THR A 1 116 ? 11.093 4.046 3.919 1.00 87.56 116 THR A C 1
ATOM 926 O O . THR A 1 116 ? 12.225 4.116 4.400 1.00 87.56 116 THR A O 1
ATOM 929 N N . HIS A 1 117 ? 10.692 3.013 3.164 1.00 87.69 117 HIS A N 1
ATOM 930 C CA . HIS A 1 117 ? 11.431 1.771 2.891 1.00 87.69 117 HIS A CA 1
ATOM 931 C C . HIS A 1 117 ? 11.837 0.984 4.149 1.00 87.69 117 HIS A C 1
ATOM 933 O O . HIS A 1 117 ? 12.573 -0.001 4.052 1.00 87.69 117 HIS A O 1
ATOM 939 N N . GLN A 1 118 ? 11.331 1.366 5.323 1.00 84.56 118 GLN A N 1
ATOM 940 C CA . GLN A 1 118 ? 11.591 0.692 6.586 1.00 84.56 118 GLN A CA 1
ATOM 941 C C . GLN A 1 118 ? 10.372 -0.121 6.984 1.00 84.56 118 GLN A C 1
ATOM 943 O O . GLN A 1 118 ? 9.252 0.381 7.032 1.00 84.56 118 GLN A O 1
ATOM 948 N N . PHE A 1 119 ? 10.606 -1.397 7.268 1.00 86.12 119 PHE A N 1
ATOM 949 C CA . PHE A 1 119 ? 9.550 -2.262 7.758 1.00 86.12 119 PHE A CA 1
ATOM 950 C C . PHE A 1 119 ? 9.145 -1.838 9.180 1.00 86.12 119 PHE A C 1
ATOM 952 O O . PHE A 1 119 ? 9.967 -1.879 10.100 1.00 86.12 119 PHE A O 1
ATOM 959 N N . GLU A 1 120 ? 7.870 -1.503 9.364 1.00 85.69 120 GLU A N 1
ATOM 960 C CA . GLU A 1 120 ? 7.281 -1.132 10.649 1.00 85.69 120 GLU A CA 1
ATOM 961 C C . GLU A 1 120 ? 5.922 -1.815 10.821 1.00 85.69 120 GLU A C 1
ATOM 963 O O . GLU A 1 120 ? 5.150 -1.970 9.879 1.00 85.69 120 GLU A O 1
ATOM 968 N N . ALA A 1 121 ? 5.619 -2.254 12.037 1.00 86.44 121 ALA A N 1
ATOM 969 C CA . ALA A 1 121 ? 4.292 -2.738 12.391 1.00 86.44 121 ALA A CA 1
ATOM 970 C C . ALA A 1 121 ? 4.052 -2.427 13.862 1.00 86.44 121 ALA A C 1
ATOM 972 O O . ALA A 1 121 ? 4.763 -2.950 14.727 1.00 86.44 121 ALA A O 1
ATOM 973 N N . TYR A 1 122 ? 3.093 -1.552 14.137 1.00 85.62 122 TYR A N 1
ATOM 974 C CA . TYR A 1 122 ? 2.805 -1.092 15.488 1.00 85.62 122 TYR A CA 1
ATOM 975 C C . TYR A 1 122 ? 1.326 -0.748 15.648 1.00 85.62 122 TYR A C 1
ATOM 977 O O . TYR A 1 122 ? 0.614 -0.472 14.686 1.00 85.62 122 TYR A O 1
ATOM 985 N N . GLU A 1 123 ? 0.878 -0.773 16.894 1.00 85.88 123 GLU A N 1
ATOM 986 C CA . GLU A 1 123 ? -0.448 -0.321 17.292 1.00 85.88 123 GLU A CA 1
ATOM 987 C C . GLU A 1 123 ? -0.327 1.089 17.869 1.00 85.88 123 GLU A C 1
ATOM 989 O O . GLU A 1 123 ? 0.614 1.388 18.610 1.00 85.88 123 GLU A O 1
ATOM 994 N N . TYR A 1 124 ? -1.247 1.970 17.490 1.00 85.31 124 TYR A N 1
ATOM 995 C CA . TYR A 1 124 ? -1.311 3.330 18.004 1.00 85.31 124 TYR A CA 1
ATOM 996 C C . TYR A 1 124 ? -2.776 3.735 18.178 1.00 85.31 124 TYR A C 1
ATOM 998 O O . TYR A 1 124 ? -3.520 3.846 17.203 1.00 85.31 124 TYR A O 1
ATOM 1006 N N . GLY A 1 125 ? -3.193 3.928 19.433 1.00 83.56 125 GLY A N 1
ATOM 1007 C CA . GLY A 1 125 ? -4.615 3.969 19.782 1.00 83.56 125 GLY A CA 1
ATOM 1008 C C . GLY A 1 125 ? -5.264 2.600 19.563 1.00 83.56 125 GLY A C 1
ATOM 1009 O O . GLY A 1 125 ? -4.637 1.586 19.847 1.00 83.56 125 GLY A O 1
ATOM 1010 N N . ASP A 1 126 ? -6.476 2.581 19.006 1.00 83.19 126 ASP A N 1
ATOM 1011 C CA . ASP A 1 126 ? -7.224 1.354 18.680 1.00 83.19 126 ASP A CA 1
ATOM 1012 C C . ASP A 1 126 ? -6.996 0.880 17.230 1.00 83.19 126 ASP A C 1
ATOM 1014 O O . ASP A 1 126 ? -7.831 0.189 16.642 1.00 83.19 126 ASP A O 1
ATOM 1018 N N . CYS A 1 127 ? -5.904 1.320 16.598 1.00 86.19 127 CYS A N 1
ATOM 1019 C CA . CYS A 1 127 ? -5.646 1.128 15.171 1.00 86.19 127 CYS A CA 1
ATOM 1020 C C . CYS A 1 127 ? -4.246 0.574 14.915 1.00 86.19 127 CYS A C 1
ATOM 1022 O O . CYS A 1 127 ? -3.290 0.855 15.644 1.00 86.19 127 CYS A O 1
ATOM 1024 N N . PHE A 1 128 ? -4.121 -0.202 13.838 1.00 90.31 128 PHE A N 1
ATOM 1025 C CA . PHE A 1 128 ? -2.875 -0.871 13.483 1.00 90.31 128 PHE A CA 1
ATOM 1026 C C . PHE A 1 128 ? -2.221 -0.230 12.260 1.00 90.31 128 PHE A C 1
ATOM 1028 O O . PHE A 1 128 ? -2.860 -0.039 11.228 1.00 90.31 128 PHE A O 1
ATOM 1035 N N . PHE A 1 129 ? -0.927 0.058 12.352 1.00 90.88 129 PHE A N 1
ATOM 1036 C CA . PHE A 1 129 ? -0.147 0.687 11.291 1.00 90.88 129 PHE A CA 1
ATOM 1037 C C . PHE A 1 129 ? 0.886 -0.300 10.764 1.00 90.88 129 PHE A C 1
ATOM 1039 O O . PHE A 1 129 ? 1.597 -0.945 11.539 1.00 90.88 129 PHE A O 1
ATOM 1046 N N . ILE A 1 130 ? 0.956 -0.435 9.440 1.00 91.25 130 ILE A N 1
ATOM 1047 C CA . ILE A 1 130 ? 1.862 -1.364 8.763 1.00 91.25 130 ILE A CA 1
ATOM 1048 C C . ILE A 1 130 ? 2.622 -0.633 7.671 1.00 91.25 130 ILE A C 1
ATOM 1050 O O . ILE A 1 130 ? 2.028 -0.044 6.772 1.00 91.25 130 ILE A O 1
ATOM 1054 N N . ASN A 1 131 ? 3.937 -0.794 7.695 1.00 90.69 131 ASN A N 1
ATOM 1055 C CA . ASN A 1 131 ? 4.812 -0.490 6.588 1.00 90.69 131 ASN A CA 1
ATOM 1056 C C . ASN A 1 131 ? 5.556 -1.756 6.149 1.00 90.69 131 ASN A C 1
ATOM 1058 O O . ASN A 1 131 ? 6.333 -2.300 6.938 1.00 90.69 131 ASN A O 1
ATOM 1062 N N . PRO A 1 132 ? 5.321 -2.275 4.927 1.00 87.94 132 PRO A N 1
ATOM 1063 C CA . PRO A 1 132 ? 6.015 -3.469 4.451 1.00 87.94 132 PRO A CA 1
ATOM 1064 C C . PRO A 1 132 ? 7.511 -3.227 4.187 1.00 87.94 132 PRO A C 1
ATOM 1066 O O . PRO A 1 132 ? 8.270 -4.195 4.113 1.00 87.94 132 PRO A O 1
ATOM 1069 N N . GLY A 1 133 ? 7.944 -1.968 4.067 1.00 87.88 133 GLY A N 1
ATOM 1070 C CA . GLY A 1 133 ? 9.253 -1.601 3.537 1.00 87.88 133 GLY A CA 1
ATOM 1071 C C . GLY A 1 133 ? 9.380 -1.898 2.037 1.00 87.88 133 GLY A C 1
ATOM 1072 O O . GLY A 1 133 ? 8.414 -2.266 1.369 1.00 87.88 133 GLY A O 1
ATOM 1073 N N . SER A 1 134 ? 10.595 -1.760 1.503 1.00 86.19 134 SER A N 1
ATOM 1074 C CA . SER A 1 134 ? 10.856 -1.983 0.075 1.00 86.19 134 SER A CA 1
ATOM 1075 C C . SER A 1 134 ? 11.060 -3.454 -0.270 1.00 86.19 134 SER A C 1
ATOM 1077 O O . SER A 1 134 ? 12.020 -4.069 0.194 1.00 86.19 134 SER A O 1
ATOM 1079 N N . ALA A 1 135 ? 10.217 -3.980 -1.169 1.00 85.19 135 ALA A N 1
ATOM 1080 C CA . ALA A 1 135 ? 10.247 -5.351 -1.696 1.00 85.19 135 ALA A CA 1
ATOM 1081 C C . ALA A 1 135 ? 11.616 -5.781 -2.254 1.00 85.19 135 ALA A C 1
ATOM 1083 O O . ALA A 1 135 ? 11.985 -6.957 -2.226 1.00 85.19 135 ALA A O 1
ATOM 1084 N N . THR A 1 136 ? 12.352 -4.819 -2.802 1.00 83.25 136 THR A N 1
ATOM 1085 C CA . THR A 1 136 ? 13.638 -5.007 -3.484 1.00 83.25 136 THR A CA 1
ATOM 1086 C C . THR A 1 136 ? 14.814 -4.450 -2.675 1.00 83.25 136 THR A C 1
ATOM 1088 O O . THR A 1 136 ? 15.967 -4.585 -3.095 1.00 83.25 136 THR A O 1
ATOM 1091 N N . GLY A 1 137 ? 14.538 -3.814 -1.529 1.00 80.31 137 GLY A N 1
ATOM 1092 C CA . GLY A 1 137 ? 15.502 -3.012 -0.780 1.00 80.31 137 GLY A CA 1
ATOM 1093 C C . GLY A 1 137 ? 16.092 -1.884 -1.620 1.00 80.31 137 GLY A C 1
ATOM 1094 O O . GLY A 1 137 ? 17.311 -1.692 -1.651 1.00 80.31 137 GLY A O 1
ATOM 1095 N N . ALA A 1 138 ? 15.237 -1.193 -2.371 1.00 82.06 138 ALA A N 1
ATOM 1096 C CA . ALA A 1 138 ? 15.599 0.012 -3.093 1.00 82.06 138 ALA A CA 1
ATOM 1097 C C . ALA A 1 138 ? 16.104 1.083 -2.115 1.00 82.06 138 ALA A C 1
ATOM 1099 O O . ALA A 1 138 ? 15.644 1.178 -0.975 1.00 82.06 138 ALA A O 1
ATOM 1100 N N . PHE A 1 139 ? 17.058 1.897 -2.564 1.00 81.00 139 PHE A N 1
ATOM 1101 C CA . PHE A 1 139 ? 17.566 3.023 -1.781 1.00 81.00 139 PHE A CA 1
ATOM 1102 C C . PHE A 1 139 ? 16.427 3.990 -1.425 1.00 81.00 139 PHE A C 1
ATOM 1104 O O . PHE A 1 139 ? 15.550 4.203 -2.258 1.00 81.00 139 PHE A O 1
ATOM 1111 N N . SER A 1 140 ? 16.451 4.581 -0.228 1.00 81.19 140 SER A N 1
ATOM 1112 C CA . SER A 1 140 ? 15.593 5.707 0.160 1.00 81.19 140 SER A CA 1
ATOM 1113 C C . SER A 1 140 ? 16.381 6.676 1.050 1.00 81.19 140 SER A C 1
ATOM 1115 O O . SER A 1 140 ? 17.138 6.213 1.909 1.00 81.19 140 SER A O 1
ATOM 1117 N N . PRO A 1 141 ? 16.208 8.002 0.880 1.00 76.38 141 PRO A N 1
ATOM 1118 C CA . PRO A 1 141 ? 16.912 9.010 1.674 1.00 76.38 141 PRO A CA 1
ATOM 1119 C C . PRO A 1 141 ? 16.535 8.989 3.163 1.00 76.38 141 PRO A C 1
ATOM 1121 O O . PRO A 1 141 ? 17.282 9.504 3.988 1.00 76.38 141 PRO A O 1
ATOM 1124 N N . THR A 1 142 ? 15.404 8.381 3.532 1.00 69.88 142 THR A N 1
ATOM 1125 C CA . THR A 1 142 ? 14.958 8.269 4.932 1.00 69.88 142 THR A CA 1
ATOM 1126 C C . THR A 1 142 ? 15.674 7.168 5.710 1.00 69.88 142 THR A C 1
ATOM 1128 O O . THR A 1 142 ? 15.556 7.094 6.934 1.00 69.88 142 THR A O 1
ATOM 1131 N N . VAL A 1 143 ? 16.400 6.277 5.031 1.00 67.44 143 VAL A N 1
ATOM 1132 C CA . VAL A 1 143 ? 17.106 5.161 5.666 1.00 67.44 143 VAL A CA 1
ATOM 1133 C C . VAL A 1 143 ? 18.513 5.605 6.042 1.00 67.44 143 VAL A C 1
ATOM 1135 O O . VAL A 1 143 ? 19.454 5.508 5.259 1.00 67.44 143 VAL A O 1
ATOM 1138 N N . ASN A 1 144 ? 18.660 6.092 7.273 1.00 51.84 144 ASN A N 1
ATOM 1139 C CA . ASN A 1 144 ? 19.961 6.420 7.837 1.00 51.84 144 ASN A CA 1
ATOM 1140 C C . ASN A 1 144 ? 20.566 5.135 8.432 1.00 51.84 144 ASN A C 1
ATOM 1142 O O . ASN A 1 144 ? 20.045 4.627 9.423 1.00 51.84 144 ASN A O 1
ATOM 1146 N N . SER A 1 145 ? 21.646 4.626 7.827 1.00 42.44 145 SER A N 1
ATOM 1147 C CA . SER A 1 145 ? 22.449 3.424 8.163 1.00 42.44 145 SER A CA 1
ATOM 1148 C C . SER A 1 145 ? 22.253 2.190 7.266 1.00 42.44 145 SER A C 1
ATOM 1150 O O . SER A 1 145 ? 21.135 1.798 6.935 1.00 42.44 145 SER A O 1
ATOM 1152 N N . LEU A 1 146 ? 23.399 1.573 6.926 1.00 42.62 146 LEU A N 1
ATOM 1153 C CA . LEU A 1 146 ? 23.666 0.286 6.254 1.00 42.62 146 LEU A CA 1
ATOM 1154 C C . LEU A 1 146 ? 22.900 -0.912 6.864 1.00 42.62 146 LEU A C 1
ATOM 1156 O O . LEU A 1 146 ? 23.474 -1.904 7.309 1.00 42.62 146 LEU A O 1
ATOM 1160 N N . SER A 1 147 ? 21.577 -0.844 6.903 1.00 41.12 147 SER A N 1
ATOM 1161 C CA . SER A 1 147 ? 20.710 -1.914 7.377 1.00 41.12 147 SER A CA 1
ATOM 1162 C C . SER A 1 147 ? 20.377 -2.828 6.199 1.00 41.12 147 SER A C 1
ATOM 1164 O O . SER A 1 147 ? 19.380 -2.680 5.503 1.00 41.12 147 SER A O 1
ATOM 1166 N N . TYR A 1 148 ? 21.310 -3.752 5.960 1.00 41.28 148 TYR A N 1
ATOM 1167 C CA . TYR A 1 148 ? 21.241 -4.935 5.104 1.00 41.28 148 TYR A CA 1
ATOM 1168 C C . TYR A 1 148 ? 19.832 -5.286 4.587 1.00 41.28 148 TYR A C 1
ATOM 1170 O O . TYR A 1 148 ? 18.977 -5.822 5.299 1.00 41.28 148 TYR A O 1
ATOM 1178 N N . VAL A 1 149 ? 19.669 -5.049 3.283 1.00 45.16 149 VAL A N 1
ATOM 1179 C CA . VAL A 1 149 ? 18.534 -5.347 2.388 1.00 45.16 149 VAL A CA 1
ATOM 1180 C C . VAL A 1 149 ? 18.039 -6.807 2.449 1.00 45.16 149 VAL A C 1
ATOM 1182 O O . VAL A 1 149 ? 16.985 -7.141 1.920 1.00 45.16 149 VAL A O 1
ATOM 1185 N N . THR A 1 150 ? 18.737 -7.705 3.139 1.00 35.75 150 THR A N 1
ATOM 1186 C CA . THR A 1 150 ? 18.479 -9.147 3.098 1.00 35.75 150 THR A CA 1
ATOM 1187 C C . THR A 1 150 ? 17.532 -9.706 4.167 1.00 35.75 150 THR A C 1
ATOM 1189 O O . THR A 1 150 ? 17.096 -10.841 4.000 1.00 35.75 150 THR A O 1
ATOM 1192 N N . CYS A 1 151 ? 17.152 -8.982 5.235 1.00 38.56 151 CYS A N 1
ATOM 1193 C CA . CYS A 1 151 ? 16.477 -9.637 6.383 1.00 38.56 151 CYS A CA 1
ATOM 1194 C C . CYS A 1 151 ? 15.063 -9.137 6.762 1.00 38.56 151 CYS A C 1
ATOM 1196 O O . CYS A 1 151 ? 14.330 -9.840 7.459 1.00 38.56 151 CYS A O 1
ATOM 1198 N N . HIS A 1 152 ? 14.604 -7.967 6.307 1.00 45.78 152 HIS A N 1
ATOM 1199 C CA . HIS A 1 152 ? 13.326 -7.419 6.813 1.00 45.78 152 HIS A CA 1
ATOM 1200 C C . HIS A 1 152 ? 12.077 -7.936 6.088 1.00 45.78 152 HIS A C 1
ATOM 1202 O O . HIS A 1 152 ? 10.968 -7.850 6.608 1.00 45.78 152 HIS A O 1
ATOM 1208 N N . LEU A 1 153 ? 12.247 -8.579 4.937 1.00 41.56 153 LEU A N 1
ATOM 1209 C CA . LEU A 1 153 ? 11.136 -8.894 4.044 1.00 41.56 153 LEU A CA 1
ATOM 1210 C C . LEU A 1 153 ? 10.397 -10.203 4.414 1.00 41.56 153 LEU A C 1
ATOM 1212 O O . LEU A 1 153 ? 9.219 -10.376 4.106 1.00 41.56 153 LEU A O 1
ATOM 1216 N N . LEU A 1 154 ? 11.037 -11.097 5.187 1.00 37.84 154 LEU A N 1
ATOM 1217 C CA . LEU A 1 154 ? 10.378 -12.264 5.805 1.00 37.84 154 LEU A CA 1
ATOM 1218 C C . LEU A 1 154 ? 9.430 -11.873 6.955 1.00 37.84 154 LEU A C 1
ATOM 1220 O O . LEU A 1 154 ? 8.615 -12.695 7.384 1.00 37.84 154 LEU A O 1
ATOM 1224 N N . ARG A 1 155 ? 9.519 -10.632 7.461 1.00 42.62 155 ARG A N 1
ATOM 1225 C CA . ARG A 1 155 ? 8.644 -10.128 8.528 1.00 42.62 155 ARG A CA 1
ATOM 1226 C C . ARG A 1 155 ? 7.251 -9.786 7.986 1.00 42.62 155 ARG A C 1
ATOM 1228 O O . ARG A 1 155 ? 6.270 -10.221 8.585 1.00 42.62 155 ARG A O 1
ATOM 1235 N N . ALA A 1 156 ? 7.154 -9.140 6.819 1.00 38.91 156 ALA A N 1
ATOM 1236 C CA . ALA A 1 156 ? 5.893 -8.694 6.209 1.00 38.91 156 ALA A CA 1
ATOM 1237 C C . ALA A 1 156 ? 4.893 -9.838 5.929 1.00 38.91 156 ALA A C 1
ATOM 1239 O O . ALA A 1 156 ? 3.719 -9.747 6.289 1.00 38.91 156 ALA A O 1
ATOM 1240 N N . VAL A 1 157 ? 5.362 -10.968 5.380 1.00 40.44 157 VAL A N 1
ATOM 1241 C CA . VAL A 1 157 ? 4.493 -12.087 4.946 1.00 40.44 157 VAL A CA 1
ATOM 1242 C C . VAL A 1 157 ? 3.782 -12.792 6.118 1.00 40.44 157 VAL A C 1
ATOM 1244 O O . VAL A 1 157 ? 2.729 -13.407 5.939 1.00 40.44 157 VAL A O 1
ATOM 1247 N N . LYS A 1 158 ? 4.317 -12.708 7.346 1.00 44.53 158 LYS A N 1
ATOM 1248 C CA . LYS A 1 158 ? 3.750 -13.379 8.535 1.00 44.53 158 LYS A CA 1
ATOM 1249 C C . LYS A 1 158 ? 2.876 -12.482 9.416 1.00 44.53 158 LYS A C 1
ATOM 1251 O O . LYS A 1 158 ? 2.207 -13.006 10.309 1.00 44.53 158 LYS A O 1
ATOM 1256 N N . ILE A 1 159 ? 2.845 -11.171 9.189 1.00 51.12 159 ILE A N 1
ATOM 1257 C CA . ILE A 1 159 ? 2.214 -10.231 10.127 1.00 51.12 159 ILE A CA 1
ATOM 1258 C C . ILE A 1 159 ? 0.697 -10.328 10.116 1.00 51.12 159 ILE A C 1
ATOM 1260 O O . ILE A 1 159 ? 0.100 -10.400 11.189 1.00 51.12 159 ILE A O 1
ATOM 1264 N N . MET A 1 160 ? 0.062 -10.500 8.954 1.00 45.34 160 MET A N 1
ATOM 1265 C CA . MET A 1 160 ? -1.400 -10.590 8.943 1.00 45.34 160 MET A CA 1
ATOM 1266 C C . MET A 1 160 ? -1.941 -11.893 9.560 1.00 45.34 160 MET A C 1
ATOM 1268 O O . MET A 1 160 ? -3.014 -11.891 10.160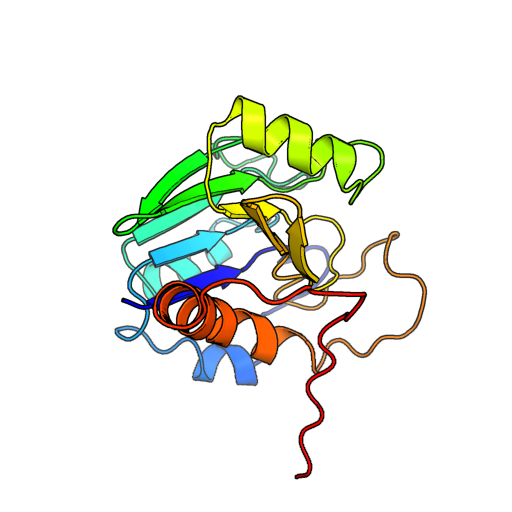 1.00 45.34 160 MET A O 1
ATOM 1272 N N . ARG A 1 161 ? -1.158 -12.988 9.541 1.00 40.31 161 ARG A N 1
ATOM 1273 C CA . ARG A 1 161 ? -1.486 -14.217 10.293 1.00 40.31 161 ARG A CA 1
ATOM 1274 C C . ARG A 1 161 ? -1.507 -13.991 11.808 1.00 40.31 161 ARG A C 1
ATOM 1276 O O . ARG A 1 161 ? -2.255 -14.673 12.502 1.00 40.31 161 ARG A O 1
ATOM 1283 N N . ARG A 1 162 ? -0.701 -13.054 12.320 1.00 42.38 162 ARG A N 1
ATOM 1284 C CA . ARG A 1 162 ? -0.612 -12.752 13.755 1.00 42.38 162 ARG A CA 1
ATOM 1285 C C . ARG A 1 162 ? -1.636 -11.701 14.191 1.00 42.38 162 ARG A C 1
ATOM 1287 O O . ARG A 1 162 ? -2.204 -11.879 15.257 1.00 42.38 162 ARG A O 1
ATOM 1294 N N . ILE A 1 163 ? -1.946 -10.700 13.361 1.00 46.53 163 ILE A N 1
ATOM 1295 C CA . ILE A 1 163 ? -2.964 -9.663 13.652 1.00 46.53 163 ILE A CA 1
ATOM 1296 C C . ILE A 1 163 ? -4.347 -10.289 13.901 1.00 46.53 163 ILE A C 1
ATOM 1298 O O . ILE A 1 163 ? -4.988 -10.005 14.911 1.00 46.53 163 ILE A O 1
ATOM 1302 N N . VAL A 1 164 ? -4.777 -11.223 13.043 1.00 41.69 164 VAL A N 1
ATOM 1303 C CA . VAL A 1 164 ? -6.058 -11.939 13.218 1.00 41.69 164 VAL A CA 1
ATOM 1304 C C . VAL A 1 164 ? -6.048 -12.842 14.465 1.00 41.69 164 VAL A C 1
ATOM 1306 O O . VAL A 1 164 ? -7.086 -13.050 15.091 1.00 41.69 164 VAL A O 1
ATOM 1309 N N . ALA A 1 165 ? -4.881 -13.365 14.856 1.00 38.50 165 ALA A N 1
ATOM 1310 C CA . ALA A 1 165 ? -4.730 -14.203 16.046 1.00 38.50 165 ALA A CA 1
ATOM 1311 C C . ALA A 1 165 ? -4.663 -13.391 17.357 1.00 38.50 165 ALA A C 1
ATOM 1313 O O . ALA A 1 165 ? -5.158 -13.862 18.379 1.00 38.50 165 ALA A O 1
ATOM 1314 N N . LEU A 1 166 ? -4.094 -12.179 17.326 1.00 39.44 166 LEU A N 1
ATOM 1315 C CA . LEU A 1 166 ? -3.950 -11.274 18.473 1.00 39.44 166 LEU A CA 1
ATOM 1316 C C . LEU A 1 166 ? -5.296 -10.689 18.922 1.00 39.44 166 LEU A C 1
ATOM 1318 O O . LEU A 1 166 ? -5.567 -10.667 20.114 1.00 39.44 166 LEU A O 1
ATOM 1322 N N . ARG A 1 167 ? -6.213 -10.344 18.006 1.00 40.12 167 ARG A N 1
ATOM 1323 C CA . ARG A 1 167 ? -7.548 -9.839 18.404 1.00 40.12 167 ARG A CA 1
ATOM 1324 C C . ARG A 1 167 ? -8.453 -10.914 19.039 1.00 40.12 167 ARG A C 1
ATOM 1326 O O . ARG A 1 167 ? -9.442 -10.579 19.677 1.00 40.12 167 ARG A O 1
ATOM 1333 N N . ARG A 1 168 ? -8.131 -12.211 18.890 1.00 38.47 168 ARG A N 1
ATOM 1334 C CA . ARG A 1 168 ? -8.874 -13.333 19.514 1.00 38.47 168 ARG A CA 1
ATOM 1335 C C . ARG A 1 168 ? -8.359 -13.736 20.899 1.00 38.47 168 ARG A C 1
ATOM 1337 O O . ARG A 1 168 ? -9.015 -14.519 21.580 1.00 38.47 168 ARG A O 1
ATOM 1344 N N . ARG A 1 169 ? -7.198 -13.239 21.323 1.00 33.94 169 ARG A N 1
ATOM 1345 C CA . ARG A 1 169 ? -6.627 -13.493 22.649 1.00 33.94 169 ARG A CA 1
ATOM 1346 C C . ARG A 1 169 ? -6.020 -12.194 23.154 1.00 33.94 169 ARG A C 1
ATOM 1348 O O . ARG A 1 169 ? -4.939 -11.869 22.693 1.00 33.94 169 ARG A O 1
ATOM 1355 N N . ILE A 1 170 ? -6.704 -11.519 24.079 1.00 30.09 170 ILE A N 1
ATOM 1356 C CA . ILE A 1 170 ? -6.189 -10.726 25.219 1.00 30.09 170 ILE A CA 1
ATOM 1357 C C . ILE A 1 170 ? -7.236 -9.642 25.555 1.00 30.09 170 ILE A C 1
ATOM 1359 O O . ILE A 1 170 ? -7.423 -8.718 24.766 1.00 30.09 170 ILE A O 1
ATOM 1363 N N . PRO A 1 171 ? -7.912 -9.707 26.717 1.00 28.11 171 PRO A N 1
ATOM 1364 C CA . PRO A 1 171 ? -8.408 -8.507 27.370 1.00 28.11 171 PRO A CA 1
ATOM 1365 C C . PRO A 1 171 ? -7.223 -7.822 28.074 1.00 28.11 171 PRO A C 1
ATOM 1367 O O . PRO A 1 171 ? -6.465 -8.491 28.769 1.00 28.11 171 PRO A O 1
ATOM 1370 N N . LEU A 1 172 ? -7.066 -6.509 27.877 1.00 31.61 172 LEU A N 1
ATOM 1371 C CA . LEU A 1 172 ? -6.256 -5.592 28.699 1.00 31.61 172 LEU A CA 1
ATOM 1372 C C . LEU A 1 172 ? -4.835 -6.067 29.067 1.00 31.61 172 LEU A C 1
ATOM 1374 O O . LEU A 1 172 ? -4.625 -6.686 30.107 1.00 31.61 172 LEU A O 1
ATOM 1378 N N . CYS A 1 173 ? -3.817 -5.659 28.303 1.00 22.42 173 CYS A N 1
ATOM 1379 C CA . CYS A 1 173 ? -2.474 -5.546 28.878 1.00 22.42 173 CYS A CA 1
ATOM 1380 C C . CYS A 1 173 ? -1.629 -4.482 28.162 1.00 22.42 173 CYS A C 1
ATOM 1382 O O . CYS A 1 173 ? -1.189 -4.672 27.034 1.00 22.42 173 CYS A O 1
ATOM 1384 N N . SER A 1 174 ? -1.438 -3.354 28.855 1.00 27.66 174 SER A N 1
ATOM 1385 C CA . SER A 1 174 ? -0.410 -2.317 28.678 1.00 27.66 174 SER A CA 1
ATOM 1386 C C . SER A 1 174 ? 0.761 -2.711 27.758 1.00 27.66 174 SER A C 1
ATOM 1388 O O . SER A 1 174 ? 1.679 -3.420 28.180 1.00 27.66 174 SER A O 1
ATOM 1390 N N . VAL A 1 175 ? 0.805 -2.160 26.542 1.00 31.19 175 VAL A N 1
ATOM 1391 C CA . VAL A 1 175 ? 1.996 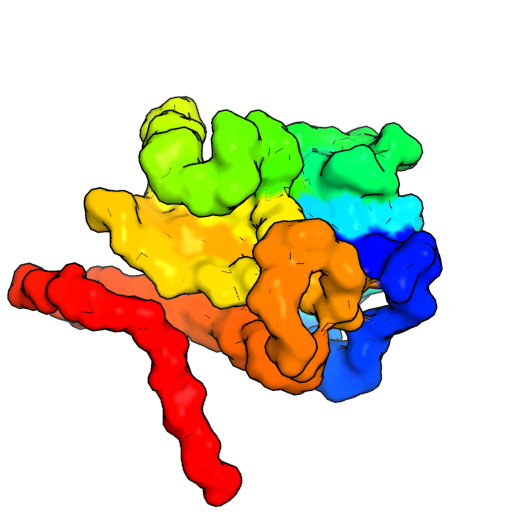-2.221 25.681 1.00 31.19 175 VAL A CA 1
ATOM 1392 C C . VAL A 1 175 ? 2.843 -0.970 25.926 1.00 31.19 175 VAL A C 1
ATOM 1394 O O . VAL A 1 175 ? 2.777 0.020 25.202 1.00 31.19 175 VAL A O 1
ATOM 1397 N N . ARG A 1 176 ? 3.658 -1.009 26.988 1.00 26.23 176 ARG A N 1
ATOM 1398 C CA . ARG A 1 176 ? 4.806 -0.104 27.139 1.00 26.23 176 ARG A CA 1
ATOM 1399 C C . ARG A 1 176 ? 5.865 -0.527 26.120 1.00 26.23 176 ARG A C 1
ATOM 1401 O O . ARG A 1 176 ? 6.359 -1.647 26.195 1.00 26.23 176 ARG A O 1
ATOM 1408 N N . THR A 1 177 ? 6.163 0.374 25.180 1.00 37.56 177 THR A N 1
ATOM 1409 C CA . THR A 1 177 ? 7.378 0.433 24.341 1.00 37.56 177 THR A CA 1
ATOM 1410 C C . THR A 1 177 ? 7.951 -0.917 23.900 1.00 37.56 177 THR A C 1
ATOM 1412 O O . THR A 1 177 ? 8.757 -1.496 24.618 1.00 37.56 177 THR A O 1
ATOM 1415 N N . ASN A 1 178 ? 7.635 -1.388 22.690 1.00 26.62 178 ASN A N 1
ATOM 1416 C CA . ASN A 1 178 ? 8.436 -2.435 22.049 1.00 26.62 178 ASN A CA 1
ATOM 1417 C C . ASN A 1 178 ? 8.363 -2.351 20.519 1.00 26.62 178 ASN A C 1
ATOM 1419 O O . ASN A 1 178 ? 7.416 -2.823 19.894 1.00 26.62 178 ASN A O 1
ATOM 1423 N N . ARG A 1 179 ? 9.428 -1.821 19.899 1.00 27.17 179 ARG A N 1
ATOM 1424 C CA . ARG A 1 179 ? 9.816 -2.239 18.546 1.00 27.17 179 ARG A CA 1
ATOM 1425 C C . ARG A 1 179 ? 10.030 -3.752 18.606 1.00 27.17 179 ARG A C 1
ATOM 1427 O O . ARG A 1 179 ? 10.954 -4.217 19.271 1.00 27.17 179 ARG A O 1
ATOM 1434 N N . PHE A 1 180 ? 9.169 -4.529 17.953 1.00 27.70 180 PHE A N 1
ATOM 1435 C CA . PHE A 1 180 ? 9.268 -5.988 17.942 1.00 27.70 180 PHE A CA 1
ATOM 1436 C C . PHE A 1 180 ? 10.482 -6.447 17.113 1.00 27.70 180 PHE A C 1
ATOM 1438 O O . PHE A 1 180 ? 10.373 -6.764 15.929 1.00 27.70 180 PHE A O 1
ATOM 1445 N N . TYR A 1 181 ? 11.658 -6.528 17.738 1.00 22.73 181 TYR A N 1
ATOM 1446 C CA . TYR A 1 181 ? 12.797 -7.265 17.192 1.00 22.73 181 TYR A CA 1
ATOM 1447 C C . TYR A 1 181 ? 12.614 -8.753 17.493 1.00 22.73 181 TYR A C 1
ATOM 1449 O O . TYR A 1 181 ? 12.907 -9.227 18.587 1.00 22.73 181 TYR A O 1
ATOM 1457 N N . VAL A 1 182 ? 12.130 -9.516 16.513 1.00 27.30 182 VAL A N 1
ATOM 1458 C CA . VAL A 1 182 ? 12.137 -10.980 16.615 1.00 27.30 182 VAL A CA 1
ATOM 1459 C C . VAL A 1 182 ? 13.573 -11.468 16.403 1.00 27.30 182 VAL A C 1
ATOM 1461 O O . VAL A 1 182 ? 14.082 -11.377 15.283 1.00 27.30 182 VAL A O 1
ATOM 1464 N N . LYS A 1 183 ? 14.229 -11.935 17.475 1.00 19.94 183 LYS A N 1
ATOM 1465 C CA . LYS A 1 183 ? 15.450 -12.756 17.415 1.00 19.94 183 LYS A CA 1
ATOM 1466 C C . LYS A 1 183 ? 15.061 -14.159 16.940 1.00 19.94 183 LYS A C 1
ATOM 1468 O O . LYS A 1 183 ? 14.173 -14.766 17.531 1.00 19.94 183 LYS A O 1
ATOM 1473 N N . TYR A 1 184 ? 15.739 -14.671 15.919 1.00 27.77 184 TYR A N 1
ATOM 1474 C CA . TYR A 1 184 ? 15.758 -16.100 15.614 1.00 27.77 184 TYR A CA 1
ATOM 1475 C C . TYR A 1 184 ? 17.204 -16.581 15.735 1.00 27.77 184 TYR A C 1
ATOM 1477 O O . TYR A 1 184 ? 18.104 -15.988 15.144 1.00 27.77 184 TYR A O 1
ATOM 1485 N N . THR A 1 185 ? 17.417 -17.607 16.552 1.00 22.55 185 THR A N 1
ATOM 1486 C CA . THR A 1 185 ? 18.601 -18.469 16.516 1.00 22.55 185 THR A CA 1
ATOM 1487 C C . THR A 1 185 ? 18.409 -19.489 15.395 1.00 22.55 185 THR A C 1
ATOM 1489 O O . THR A 1 185 ? 17.288 -19.967 15.211 1.00 22.55 185 THR A O 1
ATOM 1492 N N . TRP A 1 186 ? 19.482 -19.714 14.636 1.00 35.97 186 TRP A N 1
ATOM 1493 C CA . TRP A 1 186 ? 19.558 -20.531 13.422 1.00 35.97 186 TRP A CA 1
ATOM 1494 C C . TRP A 1 186 ? 19.123 -21.981 13.620 1.00 35.97 186 TRP A C 1
ATOM 1496 O O . TRP A 1 186 ? 19.400 -22.526 14.712 1.00 35.97 186 TRP A O 1
#

Organism: NCBI:txid100268

Sequence (186 aa):
MLVLVIGDFHIPDRKHSVHFAFKNLLTPGKIQHVLCTGNLNTKNVYDYLKLICSDVHVVKGEFDENMDFPHTKVLTVGNFKIGLINGYQIVPWGDQQRLAMLQRQLDVDILVSGHTHQFEAYEYGDCFFINPGSATGAFSPTVNSLSYVTCHLLRAVKIMRRIVALRRRIPLCSVRTNRFYVKYTW

InterPro domains:
  IPR000979 Phosphodiesterase MJ0936/Vps29 [PTHR11124] (1-146)
  IPR000979 Phosphodiesterase MJ0936/Vps29 [TIGR00040] (1-148)
  IPR024654 Calcineurin-like phosphoesterase domain, lpxH-type [PF12850] (1-144)
  IPR028661 Vacuolar protein sorting-associated protein 29 [cd07394] (2-145)
  IPR029052 Metallo-dependent phosphatase-like [G3DSA:3.60.21.10] (1-162)
  IPR029052 Metallo-dependent phosphatase-like [SSF56300] (1-143)

pLDDT: mean 75.57, std 22.61, range [19.94, 96.12]

Radius of gyration: 15.88 Å; chains: 1; bounding box: 38×36×45 Å